Protein AF-A0A2V8BLF6-F1 (afdb_monomer_lite)

Structure (mmCIF, N/CA/C/O backbone):
data_AF-A0A2V8BLF6-F1
#
_entry.id   AF-A0A2V8BLF6-F1
#
loop_
_atom_site.group_PDB
_atom_site.id
_atom_site.type_symbol
_atom_site.label_atom_id
_atom_site.label_alt_id
_atom_site.label_comp_id
_atom_site.label_asym_id
_atom_site.label_entity_id
_atom_site.label_seq_id
_atom_site.pdbx_PDB_ins_code
_atom_site.Cartn_x
_atom_site.Cartn_y
_atom_site.Cartn_z
_atom_site.occupancy
_atom_site.B_iso_or_equiv
_atom_site.auth_seq_id
_atom_site.auth_comp_id
_atom_site.auth_asym_id
_atom_site.auth_atom_id
_atom_site.pdbx_PDB_model_num
ATOM 1 N N . MET A 1 1 ? 15.256 10.003 15.770 1.00 62.12 1 MET A N 1
ATOM 2 C CA . MET A 1 1 ? 15.826 8.784 15.152 1.00 62.12 1 MET A CA 1
ATOM 3 C C . MET A 1 1 ? 14.801 8.037 14.297 1.00 62.12 1 MET A C 1
ATOM 5 O O . MET A 1 1 ? 14.981 8.008 13.090 1.00 62.12 1 MET A O 1
ATOM 9 N N . PHE A 1 2 ? 13.696 7.519 14.855 1.00 80.56 2 PHE A N 1
ATOM 10 C CA . PHE A 1 2 ? 12.702 6.746 14.083 1.00 80.56 2 PHE A CA 1
ATOM 11 C C . PHE A 1 2 ? 12.050 7.501 12.913 1.00 80.56 2 PHE A C 1
ATOM 13 O O . PHE A 1 2 ? 11.877 6.921 11.849 1.00 80.56 2 PHE A O 1
ATOM 20 N N . LEU A 1 3 ? 11.760 8.800 13.061 1.00 79.88 3 LEU A N 1
ATOM 21 C CA . LEU A 1 3 ? 11.235 9.617 11.958 1.00 79.88 3 LEU A CA 1
ATOM 22 C C . LEU A 1 3 ? 12.224 9.727 10.784 1.00 79.88 3 LEU A C 1
ATOM 24 O O . LEU A 1 3 ? 11.823 9.618 9.633 1.00 79.88 3 LEU A O 1
ATOM 28 N N . ALA A 1 4 ? 13.519 9.883 11.070 1.00 77.50 4 ALA A N 1
ATOM 29 C CA . ALA A 1 4 ? 14.548 9.909 10.032 1.00 77.50 4 ALA A CA 1
ATOM 30 C C . ALA A 1 4 ? 14.654 8.551 9.313 1.00 77.50 4 ALA A C 1
ATOM 32 O O . ALA A 1 4 ? 14.750 8.511 8.092 1.00 77.50 4 ALA A O 1
ATOM 33 N N . ALA A 1 5 ? 14.557 7.441 10.055 1.00 78.12 5 ALA A N 1
ATOM 34 C CA . ALA A 1 5 ? 14.529 6.099 9.471 1.00 78.12 5 ALA A CA 1
ATOM 35 C C . ALA A 1 5 ? 13.281 5.866 8.600 1.00 78.12 5 ALA A C 1
ATOM 37 O O . ALA A 1 5 ? 13.379 5.274 7.528 1.00 78.12 5 ALA A O 1
ATOM 38 N N . ALA A 1 6 ? 12.117 6.369 9.025 1.00 77.38 6 ALA A N 1
ATOM 39 C CA . ALA A 1 6 ? 10.888 6.302 8.240 1.00 77.38 6 ALA A CA 1
ATOM 40 C C . ALA A 1 6 ? 11.014 7.092 6.925 1.00 77.38 6 ALA A C 1
ATOM 42 O O . ALA A 1 6 ? 10.715 6.547 5.865 1.00 77.38 6 ALA A O 1
ATOM 43 N N . LEU A 1 7 ? 11.532 8.326 6.987 1.00 78.81 7 LEU A N 1
ATOM 44 C CA . LEU A 1 7 ? 11.796 9.171 5.814 1.00 78.81 7 LEU A CA 1
ATOM 45 C C . LEU A 1 7 ? 12.804 8.540 4.845 1.00 78.81 7 LEU A C 1
ATOM 47 O O . LEU A 1 7 ? 12.641 8.653 3.636 1.00 78.81 7 LEU A O 1
ATOM 51 N N . GLY A 1 8 ? 13.810 7.826 5.354 1.00 70.44 8 GLY A N 1
ATOM 52 C CA . GLY A 1 8 ? 14.756 7.082 4.516 1.00 70.44 8 GLY A CA 1
ATOM 53 C C . GLY A 1 8 ? 14.171 5.831 3.845 1.00 70.44 8 GLY A C 1
ATOM 54 O O . GLY A 1 8 ? 14.750 5.337 2.884 1.00 70.44 8 GLY A O 1
ATOM 55 N N . SER A 1 9 ? 13.042 5.310 4.335 1.00 69.56 9 SER A N 1
ATOM 56 C CA . SER A 1 9 ? 12.430 4.063 3.851 1.00 69.56 9 SER A CA 1
ATOM 57 C C . SER A 1 9 ? 11.282 4.299 2.864 1.00 69.56 9 SER A C 1
ATOM 59 O O . SER A 1 9 ? 11.109 3.537 1.908 1.00 69.56 9 SER A O 1
ATOM 61 N N . LYS A 1 10 ? 10.469 5.338 3.101 1.00 68.19 10 LYS A N 1
ATOM 62 C CA . LYS A 1 10 ? 9.198 5.562 2.402 1.00 68.19 10 LYS A CA 1
ATOM 63 C C . LYS A 1 10 ? 8.866 7.045 2.260 1.00 68.19 10 LYS A C 1
ATOM 65 O O . LYS A 1 10 ? 8.930 7.794 3.228 1.00 68.19 10 LYS A O 1
ATOM 70 N N . GLU A 1 11 ? 8.457 7.460 1.062 1.00 72.62 11 GLU A N 1
ATOM 71 C CA . GLU A 1 11 ? 8.149 8.865 0.752 1.00 72.62 11 GLU A CA 1
ATOM 72 C C . GLU A 1 11 ? 6.884 9.356 1.477 1.00 72.62 11 GLU A C 1
ATOM 74 O O . GLU A 1 11 ? 6.771 10.529 1.823 1.00 72.62 11 GLU A O 1
ATOM 79 N N . GLU A 1 12 ? 5.959 8.453 1.805 1.00 72.44 12 GLU A N 1
ATOM 80 C CA . GLU A 1 12 ? 4.753 8.758 2.580 1.00 72.44 12 GLU A CA 1
ATOM 81 C C . GLU A 1 12 ? 5.093 9.247 3.994 1.00 72.44 12 GLU A C 1
ATOM 83 O O . GLU A 1 12 ? 4.310 9.966 4.608 1.00 72.44 12 GLU A O 1
ATOM 88 N N . ALA A 1 13 ? 6.290 8.946 4.509 1.00 80.00 13 ALA A N 1
ATOM 89 C CA . ALA A 1 13 ? 6.743 9.432 5.808 1.00 80.00 13 ALA A CA 1
ATOM 90 C C . ALA A 1 13 ? 6.865 10.967 5.878 1.00 80.00 13 ALA A C 1
ATOM 92 O O . ALA A 1 13 ? 6.951 11.512 6.977 1.00 80.00 13 ALA A O 1
ATOM 93 N N . ILE A 1 14 ? 6.805 11.685 4.749 1.00 85.62 14 ILE A N 1
ATOM 94 C CA . ILE A 1 14 ? 6.751 13.156 4.713 1.00 85.62 14 ILE A CA 1
ATOM 95 C C . ILE A 1 14 ? 5.527 13.702 5.471 1.00 85.62 14 ILE A C 1
ATOM 97 O O . ILE A 1 14 ? 5.598 14.807 6.007 1.00 85.62 14 ILE A O 1
ATOM 101 N N . VAL A 1 15 ? 4.430 12.938 5.592 1.00 87.25 15 VAL A N 1
ATOM 102 C CA . VAL A 1 15 ? 3.249 13.369 6.370 1.00 87.25 15 VAL A CA 1
ATOM 103 C C . VAL A 1 15 ? 3.383 13.134 7.878 1.00 87.25 15 VAL A C 1
ATOM 105 O O . VAL A 1 15 ? 2.630 13.721 8.659 1.00 87.25 15 VAL A O 1
ATOM 108 N N . LEU A 1 16 ? 4.346 12.313 8.319 1.00 87.69 16 LEU A N 1
ATOM 109 C CA . LEU A 1 16 ? 4.509 11.952 9.732 1.00 87.69 16 LEU A CA 1
ATOM 110 C C . LEU A 1 16 ? 4.692 13.151 10.668 1.00 87.69 16 LEU A C 1
ATOM 112 O O . LEU A 1 16 ? 4.064 13.136 11.722 1.00 87.69 16 LEU A O 1
ATOM 116 N N . PRO A 1 17 ? 5.483 14.193 10.346 1.00 89.81 17 PRO A N 1
ATOM 117 C CA . PRO A 1 17 ? 5.606 15.373 11.202 1.00 89.81 17 PRO A CA 1
ATOM 118 C C . PRO A 1 17 ? 4.254 16.001 11.557 1.00 89.81 17 PRO A C 1
ATOM 120 O O . PRO A 1 17 ? 4.014 16.344 12.711 1.00 89.81 17 PRO A O 1
ATOM 123 N N . VAL A 1 18 ? 3.340 16.098 10.589 1.00 90.06 18 VAL A N 1
ATOM 124 C CA . VAL A 1 18 ? 2.007 16.679 10.803 1.00 90.06 18 VAL A CA 1
ATOM 125 C C . VAL A 1 18 ? 1.148 15.757 11.670 1.00 90.06 18 VAL A C 1
ATOM 127 O O . VAL A 1 18 ? 0.534 16.214 12.635 1.00 90.06 18 VAL A O 1
ATOM 130 N N . ILE A 1 19 ? 1.155 14.453 11.376 1.00 91.12 19 ILE A N 1
ATOM 131 C CA . ILE A 1 19 ? 0.408 13.444 12.142 1.00 91.12 19 ILE A CA 1
ATOM 132 C C . ILE A 1 19 ? 0.892 13.399 13.598 1.00 91.12 19 ILE A C 1
ATOM 134 O O . ILE A 1 19 ? 0.082 13.438 14.523 1.00 91.12 19 ILE A O 1
ATOM 138 N N . LEU A 1 20 ? 2.208 13.367 13.817 1.00 90.38 20 LEU A N 1
ATOM 139 C CA . LEU A 1 20 ? 2.815 13.299 15.146 1.00 90.38 20 LEU A CA 1
ATOM 140 C C . LEU A 1 20 ? 2.590 14.583 15.949 1.00 90.38 20 LEU A C 1
ATOM 142 O O . LEU A 1 20 ? 2.378 14.515 17.159 1.00 90.38 20 LEU A O 1
ATOM 146 N N . LEU A 1 21 ? 2.575 15.749 15.296 1.00 90.31 21 LEU A N 1
ATOM 147 C CA . LEU A 1 21 ? 2.219 17.007 15.953 1.00 90.31 21 LEU A CA 1
ATOM 148 C C . LEU A 1 21 ? 0.751 17.007 16.410 1.00 90.31 21 LEU A C 1
ATOM 150 O O . LEU A 1 21 ? 0.446 17.470 17.511 1.00 90.31 21 LEU A O 1
ATOM 154 N N . ALA A 1 22 ? -0.157 16.465 15.597 1.00 91.38 22 ALA A N 1
ATOM 155 C CA . ALA A 1 22 ? -1.557 16.302 15.976 1.00 91.38 22 ALA A CA 1
ATOM 156 C C . ALA A 1 22 ? -1.725 15.287 17.120 1.00 91.38 22 ALA A C 1
ATOM 158 O O . ALA A 1 22 ? -2.424 15.576 18.088 1.00 91.38 22 ALA A O 1
ATOM 159 N N . TRP A 1 23 ? -1.022 14.151 17.077 1.00 91.69 23 TRP A N 1
ATOM 160 C CA . TRP A 1 23 ? -0.987 13.179 18.178 1.00 91.69 23 TRP A CA 1
ATOM 161 C C . TRP A 1 23 ? -0.479 13.793 19.476 1.00 91.69 23 TRP A C 1
ATOM 163 O O . TRP A 1 23 ? -1.074 13.569 20.525 1.00 91.69 23 TRP A O 1
ATOM 173 N N . HIS A 1 24 ? 0.576 14.608 19.415 1.00 89.50 24 HIS A N 1
ATOM 174 C CA . HIS A 1 24 ? 1.081 15.322 20.584 1.00 89.50 24 HIS A CA 1
ATOM 175 C C . HIS A 1 24 ? -0.007 16.198 21.217 1.00 89.50 24 HIS A C 1
ATOM 177 O O . HIS A 1 24 ? -0.177 16.193 22.433 1.00 89.50 24 HIS A O 1
ATOM 183 N N . ARG A 1 25 ? -0.786 16.926 20.405 1.00 89.00 25 ARG A N 1
ATOM 184 C CA . ARG A 1 25 ? -1.898 17.748 20.909 1.00 89.00 25 ARG A CA 1
ATOM 185 C C . ARG A 1 25 ? -3.038 16.917 21.496 1.00 89.00 25 ARG A C 1
ATOM 187 O O . ARG A 1 25 ? -3.594 17.322 22.508 1.00 89.00 25 ARG A O 1
ATOM 194 N N . LEU A 1 26 ? -3.377 15.792 20.870 1.00 89.94 26 LEU A N 1
ATOM 195 C CA . LEU A 1 26 ? -4.498 14.946 21.285 1.00 89.94 26 LEU A CA 1
ATOM 196 C C . LEU A 1 26 ? -4.182 14.100 22.524 1.00 89.94 26 LEU A C 1
ATOM 198 O O . LEU A 1 26 ? -5.050 13.904 23.367 1.00 89.94 26 LEU A O 1
ATOM 202 N N . LEU A 1 27 ? -2.959 13.578 22.638 1.00 88.69 27 LEU A N 1
ATOM 203 C CA . LEU A 1 27 ? -2.610 12.564 23.638 1.00 88.69 27 LEU A CA 1
ATOM 204 C C . LEU A 1 27 ? -1.811 13.111 24.825 1.00 88.69 27 LEU A C 1
ATOM 206 O O . LEU A 1 27 ? -1.881 12.536 25.906 1.00 88.69 27 LEU A O 1
ATOM 210 N N . LEU A 1 28 ? -1.055 14.197 24.648 1.00 83.19 28 LEU A N 1
ATOM 211 C CA . LEU A 1 28 ? -0.086 14.682 25.640 1.00 83.19 28 LEU A CA 1
ATOM 212 C C . LEU A 1 28 ? -0.462 16.053 26.212 1.00 83.19 28 LEU A C 1
ATOM 214 O O . LEU A 1 28 ? 0.415 16.890 26.415 1.00 83.19 28 LEU A O 1
ATOM 218 N N . GLU A 1 29 ? -1.757 16.298 26.454 1.00 64.25 29 GLU A N 1
ATOM 219 C CA . GLU A 1 29 ? -2.283 17.570 26.973 1.00 64.25 29 GLU A CA 1
ATOM 220 C C . GLU A 1 29 ? -1.329 18.249 27.977 1.00 64.25 29 GLU A C 1
ATOM 222 O O . GLU A 1 29 ? -1.139 17.786 29.098 1.00 64.25 29 GLU A O 1
ATOM 227 N N . ARG A 1 30 ? -0.748 19.382 27.545 1.00 61.53 30 ARG A N 1
ATOM 228 C CA . ARG A 1 30 ? 0.146 20.291 28.296 1.00 61.53 30 ARG A CA 1
ATOM 229 C C . ARG A 1 30 ? 1.593 19.841 28.553 1.00 61.53 30 ARG A C 1
ATOM 231 O O . ARG A 1 30 ? 2.320 20.577 29.219 1.00 61.53 30 ARG A O 1
ATOM 238 N N . ALA A 1 31 ? 2.073 18.733 27.998 1.00 62.66 31 ALA A N 1
ATOM 239 C CA . ALA A 1 31 ? 3.490 18.386 28.110 1.00 62.66 31 ALA A CA 1
ATOM 240 C C . ALA A 1 31 ? 4.338 19.113 27.046 1.00 62.66 31 ALA A C 1
ATOM 242 O O . ALA A 1 31 ? 4.239 18.838 25.856 1.00 62.66 31 ALA A O 1
ATOM 243 N N . GLY A 1 32 ? 5.218 20.019 27.478 1.00 69.94 32 GLY A N 1
ATOM 244 C CA . GLY A 1 32 ? 6.296 20.565 26.645 1.00 69.94 32 GLY A CA 1
ATOM 245 C C . GLY A 1 32 ? 5.936 21.753 25.741 1.00 69.94 32 GLY A C 1
ATOM 246 O O . GLY A 1 32 ? 4.782 22.111 25.523 1.00 69.94 32 GLY A O 1
ATOM 247 N N . ASN A 1 33 ? 6.979 22.406 25.221 1.00 83.75 33 ASN A N 1
ATOM 248 C CA . ASN A 1 33 ? 6.849 23.551 24.322 1.00 83.75 33 ASN A CA 1
ATOM 249 C C . ASN A 1 33 ? 6.514 23.059 22.894 1.00 83.75 33 ASN A C 1
ATOM 251 O O . ASN A 1 33 ? 7.349 22.365 22.300 1.00 83.75 33 ASN A O 1
ATOM 255 N N . PRO A 1 34 ? 5.361 23.438 22.305 1.00 82.50 34 PRO A N 1
ATOM 256 C CA . PRO A 1 34 ? 4.947 22.971 20.979 1.00 82.50 34 PRO A CA 1
ATOM 257 C C . PRO A 1 34 ? 5.945 23.343 19.877 1.00 82.50 34 PRO A C 1
ATOM 259 O O . PRO A 1 34 ? 6.101 22.593 18.916 1.00 82.50 34 PRO A O 1
ATOM 262 N N . TRP A 1 35 ? 6.675 24.449 20.036 1.00 84.75 35 TRP A N 1
ATOM 263 C CA . TRP A 1 35 ? 7.720 24.859 19.100 1.00 84.75 35 TRP A CA 1
ATOM 264 C C . TRP A 1 35 ? 8.930 23.933 19.134 1.00 84.75 35 TRP A C 1
ATOM 266 O O . TRP A 1 35 ? 9.505 23.653 18.088 1.00 84.75 35 TRP A O 1
ATOM 276 N N . ARG A 1 36 ? 9.292 23.398 20.308 1.00 87.75 36 ARG A N 1
ATOM 277 C CA . ARG A 1 36 ? 10.371 22.403 20.414 1.00 87.75 36 ARG A CA 1
ATOM 278 C C . ARG A 1 36 ? 9.981 21.102 19.721 1.00 87.75 36 ARG A C 1
ATOM 280 O O . ARG A 1 36 ? 10.785 20.540 18.988 1.00 87.75 36 ARG A O 1
ATOM 287 N N . VAL A 1 37 ? 8.740 20.652 19.907 1.00 87.38 37 VAL A N 1
ATOM 288 C CA . VAL A 1 37 ? 8.216 19.452 19.233 1.00 87.38 37 VAL A CA 1
ATOM 289 C C . VAL A 1 37 ? 8.192 19.655 17.720 1.00 87.38 37 VAL A C 1
ATOM 291 O O . VAL A 1 37 ? 8.714 18.822 16.984 1.00 87.38 37 VAL A O 1
ATOM 294 N N . ALA A 1 38 ? 7.662 20.789 17.256 1.00 87.38 38 ALA A N 1
ATOM 295 C CA . ALA A 1 38 ? 7.655 21.138 15.840 1.00 87.38 38 ALA A CA 1
ATOM 296 C C . ALA A 1 38 ? 9.077 21.190 15.260 1.00 87.38 38 ALA A C 1
ATOM 298 O O . ALA A 1 38 ? 9.317 20.603 14.209 1.00 87.38 38 ALA A O 1
ATOM 299 N N . ALA A 1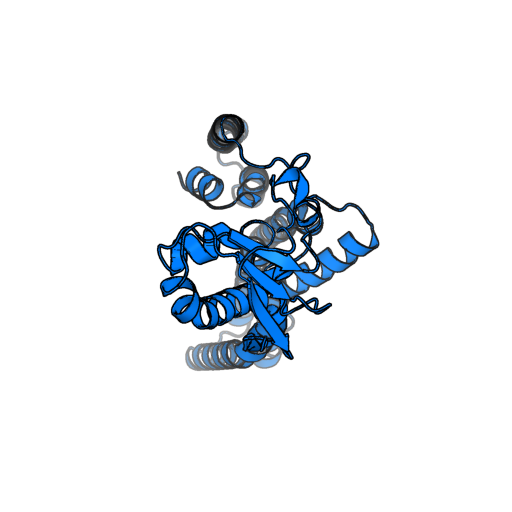 39 ? 10.032 21.804 15.966 1.00 88.25 39 ALA A N 1
ATOM 300 C CA . ALA A 1 39 ? 11.431 21.845 15.549 1.00 88.25 39 ALA A CA 1
ATOM 301 C C . ALA A 1 39 ? 12.031 20.435 15.427 1.00 88.25 39 ALA A C 1
ATOM 303 O O . ALA A 1 39 ? 12.596 20.106 14.387 1.00 88.25 39 ALA A O 1
ATOM 304 N N . HIS A 1 40 ? 11.836 19.565 16.425 1.00 89.25 40 HIS A N 1
ATOM 305 C CA . HIS A 1 40 ? 12.333 18.184 16.390 1.00 89.25 40 HIS A CA 1
ATOM 306 C C . HIS A 1 40 ? 11.729 17.337 15.263 1.00 89.25 40 HIS A C 1
ATOM 308 O O . HIS A 1 40 ? 12.401 16.441 14.750 1.00 89.25 40 HIS A O 1
ATOM 314 N N . LEU A 1 41 ? 10.480 17.601 14.876 1.00 89.88 41 LEU A N 1
ATOM 315 C CA . LEU A 1 41 ? 9.827 16.936 13.747 1.00 89.88 41 LEU A CA 1
ATOM 316 C C . LEU A 1 41 ? 10.266 17.529 12.397 1.00 89.88 41 LEU A C 1
ATOM 318 O O . LEU A 1 41 ? 10.380 16.793 11.417 1.00 89.88 41 LEU A O 1
ATOM 322 N N . ALA A 1 42 ? 10.560 18.830 12.350 1.00 89.19 42 ALA A N 1
ATOM 323 C CA . ALA A 1 42 ? 11.009 19.526 11.150 1.00 89.19 42 ALA A CA 1
ATOM 324 C C . ALA A 1 42 ? 12.461 19.197 10.782 1.00 89.19 42 ALA A C 1
ATOM 326 O O . ALA A 1 42 ? 12.748 19.006 9.605 1.00 89.19 42 ALA A O 1
ATOM 327 N N . THR A 1 43 ? 13.376 19.077 11.752 1.00 89.81 43 THR A N 1
ATOM 328 C CA . THR A 1 43 ? 14.801 18.798 11.486 1.00 89.81 43 THR A CA 1
ATOM 329 C C . THR A 1 43 ? 15.037 17.588 10.565 1.00 89.81 43 THR A C 1
ATOM 331 O O . THR A 1 43 ? 15.713 17.758 9.549 1.00 89.81 43 THR A O 1
ATOM 334 N N . PRO A 1 44 ? 14.496 16.380 10.835 1.00 89.38 44 PRO A N 1
ATOM 335 C CA . PRO A 1 44 ? 14.704 15.236 9.948 1.00 89.38 44 PRO A CA 1
ATOM 336 C C . PRO A 1 44 ? 13.998 15.396 8.597 1.00 89.38 44 PRO A C 1
ATOM 338 O O . PRO A 1 44 ? 14.506 14.887 7.603 1.00 89.38 44 PRO A O 1
ATOM 341 N N . LEU A 1 45 ? 12.871 16.118 8.536 1.00 88.94 45 LEU A N 1
ATOM 342 C CA . LEU A 1 45 ? 12.185 16.408 7.277 1.00 88.94 45 LEU A CA 1
ATOM 343 C C . LEU A 1 45 ? 13.026 17.330 6.388 1.00 88.94 45 LEU A C 1
ATOM 345 O O . LEU A 1 45 ? 13.207 17.041 5.211 1.00 88.94 45 LEU A O 1
ATOM 349 N N . VAL A 1 46 ? 13.576 18.410 6.947 1.00 89.25 46 VAL A N 1
ATOM 350 C CA . VAL A 1 46 ? 14.457 19.335 6.221 1.00 89.25 46 VAL A CA 1
ATOM 351 C C . VAL A 1 46 ? 15.711 18.608 5.747 1.00 89.25 46 VAL A C 1
ATOM 353 O O . VAL A 1 46 ? 16.057 18.710 4.575 1.00 89.25 46 VAL A O 1
ATOM 356 N N . ALA A 1 47 ? 16.350 17.818 6.616 1.00 88.50 47 ALA A N 1
ATOM 357 C CA . ALA A 1 47 ? 17.510 17.017 6.233 1.00 88.50 47 ALA A CA 1
ATOM 358 C C . ALA A 1 47 ? 17.179 16.045 5.087 1.00 88.50 47 ALA A C 1
ATOM 360 O O . ALA A 1 47 ? 17.921 15.974 4.110 1.00 88.50 47 ALA A O 1
ATOM 361 N N . TYR A 1 48 ? 16.038 15.351 5.166 1.00 87.62 48 TYR A N 1
ATOM 362 C CA . TYR A 1 48 ? 15.551 14.485 4.093 1.00 87.62 48 TYR A CA 1
ATOM 363 C C . TYR A 1 48 ? 15.338 15.253 2.783 1.00 87.62 48 TYR A C 1
ATOM 365 O O . TYR A 1 48 ? 15.800 14.799 1.741 1.00 87.62 48 TYR A O 1
ATOM 373 N N . LEU A 1 49 ? 14.685 16.418 2.819 1.00 86.75 49 LEU A N 1
ATOM 374 C CA . LEU A 1 49 ? 14.416 17.224 1.625 1.00 86.75 49 LEU A CA 1
ATOM 375 C C . LEU A 1 49 ? 15.701 17.753 0.981 1.00 86.75 49 LEU A C 1
ATOM 377 O O . LEU A 1 49 ? 15.824 17.689 -0.239 1.00 86.75 49 LEU A O 1
ATOM 381 N N . VAL A 1 50 ? 16.669 18.214 1.780 1.00 88.12 50 VAL A N 1
ATOM 382 C CA . VAL A 1 50 ? 17.987 18.646 1.287 1.00 88.12 50 VAL A CA 1
ATOM 383 C C . VAL A 1 50 ? 18.701 17.481 0.610 1.00 88.12 50 VAL A C 1
ATOM 385 O O . VAL A 1 50 ? 19.107 17.600 -0.542 1.00 88.12 50 VAL A O 1
ATOM 388 N N . LEU A 1 51 ? 18.791 16.326 1.277 1.00 86.81 51 LEU A N 1
ATOM 389 C CA . LEU A 1 51 ? 19.413 15.135 0.693 1.00 86.81 51 LEU A CA 1
ATOM 390 C C . LEU A 1 51 ? 18.702 14.708 -0.592 1.00 86.81 51 LEU A C 1
ATOM 392 O O . LEU A 1 51 ? 19.360 14.452 -1.595 1.00 86.81 51 LEU A O 1
ATOM 396 N N . ARG A 1 52 ? 17.364 14.692 -0.591 1.00 83.44 52 ARG A N 1
ATOM 397 C CA . ARG A 1 52 ? 16.539 14.335 -1.749 1.00 83.44 52 ARG A CA 1
ATOM 398 C C . ARG A 1 52 ? 16.750 15.292 -2.919 1.00 83.44 52 ARG A C 1
ATOM 400 O O . ARG A 1 52 ? 16.785 14.829 -4.055 1.00 83.44 52 ARG A O 1
ATOM 407 N N . PHE A 1 53 ? 16.931 16.587 -2.666 1.00 83.06 53 PHE A N 1
ATOM 408 C CA . PHE A 1 53 ? 17.198 17.582 -3.708 1.00 83.06 53 PHE A CA 1
ATOM 409 C C . PHE A 1 53 ? 18.533 17.340 -4.426 1.00 83.06 53 PHE A C 1
ATOM 411 O O . PHE A 1 53 ? 18.665 17.638 -5.608 1.00 83.06 53 PHE A O 1
ATOM 418 N N . HIS A 1 54 ? 19.503 16.738 -3.736 1.00 83.94 54 HIS A N 1
ATOM 419 C CA . HIS A 1 54 ? 20.783 16.327 -4.318 1.00 83.94 54 HIS A CA 1
ATOM 420 C C . HIS A 1 54 ? 20.750 14.937 -4.974 1.00 83.94 54 HIS A C 1
ATOM 422 O O . HIS A 1 54 ? 21.786 14.439 -5.412 1.00 83.94 54 HIS A O 1
ATOM 428 N N . THR A 1 55 ? 19.579 14.304 -5.074 1.00 79.69 55 THR A N 1
ATOM 429 C CA . THR A 1 55 ? 19.411 13.053 -5.823 1.00 79.69 55 THR A CA 1
ATOM 430 C C . THR A 1 55 ? 18.791 13.318 -7.191 1.00 79.69 55 THR A C 1
ATOM 432 O O . THR A 1 55 ? 17.936 14.186 -7.332 1.00 79.69 55 THR A O 1
ATOM 435 N N . GLY A 1 56 ? 19.140 12.510 -8.196 1.00 70.81 56 GLY A N 1
ATOM 436 C CA . GLY A 1 56 ? 18.446 12.491 -9.494 1.00 70.81 56 GLY A CA 1
ATOM 437 C C . GLY A 1 56 ? 17.063 11.830 -9.442 1.00 70.81 56 GLY A C 1
ATOM 438 O O . GLY A 1 56 ? 16.583 11.319 -10.450 1.00 70.81 56 GLY A O 1
ATOM 439 N N . ALA A 1 57 ? 16.456 11.747 -8.259 1.00 75.06 57 ALA A N 1
ATOM 4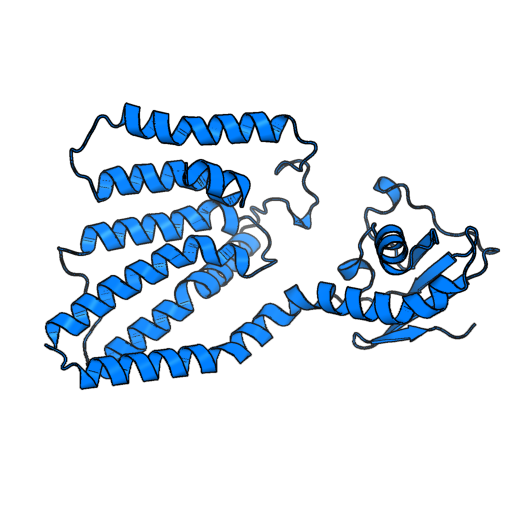40 C CA . ALA A 1 57 ? 15.197 11.057 -8.075 1.00 75.06 57 ALA A CA 1
ATOM 441 C C . ALA A 1 57 ? 14.026 11.897 -8.595 1.00 75.06 57 ALA A C 1
ATOM 443 O O . ALA A 1 57 ? 14.048 13.128 -8.581 1.00 75.06 57 ALA A O 1
ATOM 444 N N . PHE A 1 58 ? 12.973 11.214 -9.034 1.00 72.69 58 PHE A N 1
ATOM 445 C CA . PHE A 1 58 ? 11.792 11.881 -9.560 1.00 72.69 58 PHE A CA 1
ATOM 446 C C . PHE A 1 58 ? 11.117 12.763 -8.499 1.00 72.69 58 PHE A C 1
ATOM 448 O O . PHE A 1 58 ? 10.996 12.390 -7.326 1.00 72.69 58 PHE A O 1
ATOM 455 N N . THR A 1 59 ? 10.660 13.935 -8.938 1.00 76.06 59 THR A N 1
ATOM 456 C CA . THR A 1 59 ? 9.730 14.797 -8.201 1.00 76.06 59 THR A CA 1
ATOM 457 C C . THR A 1 59 ? 8.308 14.528 -8.698 1.00 76.06 59 THR A C 1
ATOM 459 O O . THR A 1 59 ? 8.151 13.959 -9.779 1.00 76.06 59 THR A O 1
ATOM 462 N N . PRO A 1 60 ? 7.251 14.973 -7.994 1.00 73.50 60 PRO A N 1
ATOM 463 C CA . PRO A 1 60 ? 5.883 14.836 -8.499 1.00 73.50 60 PRO A CA 1
ATOM 464 C C . PRO A 1 60 ? 5.675 15.412 -9.911 1.00 73.50 60 PRO A C 1
ATOM 466 O O . PRO A 1 60 ? 4.810 14.931 -10.635 1.00 73.50 60 PRO A O 1
ATOM 469 N N . ALA A 1 61 ? 6.477 16.408 -10.312 1.00 73.44 61 ALA A N 1
ATOM 470 C CA . ALA A 1 61 ? 6.413 17.032 -11.632 1.00 73.44 61 ALA A CA 1
ATOM 471 C C . ALA A 1 61 ? 7.254 16.308 -12.701 1.00 73.44 61 ALA A C 1
ATOM 473 O O . ALA A 1 61 ? 6.884 16.318 -13.871 1.00 73.44 61 ALA A O 1
ATOM 474 N N . SER A 1 62 ? 8.376 15.683 -12.322 1.00 73.25 62 SER A N 1
ATOM 475 C CA . SER A 1 62 ? 9.266 14.971 -13.256 1.00 73.25 62 SER A CA 1
ATOM 476 C C . SER A 1 62 ? 9.055 13.457 -13.287 1.00 73.25 62 SER A C 1
ATOM 478 O O . SER A 1 62 ? 9.677 12.764 -14.089 1.00 73.25 62 SER A O 1
ATOM 480 N N . ALA A 1 63 ? 8.191 12.931 -12.419 1.00 73.69 63 ALA A N 1
ATOM 481 C CA . ALA A 1 63 ? 7.847 11.522 -12.386 1.00 73.69 63 ALA A CA 1
ATOM 482 C C . ALA A 1 63 ? 7.170 11.086 -13.697 1.00 73.69 63 ALA A C 1
ATOM 484 O O . ALA A 1 63 ? 6.409 11.865 -14.279 1.00 73.69 63 ALA A O 1
ATOM 485 N N . PRO A 1 64 ? 7.382 9.838 -14.154 1.00 69.31 64 PRO A N 1
ATOM 486 C CA . PRO A 1 64 ? 6.624 9.279 -15.269 1.00 69.31 64 PRO A CA 1
ATOM 487 C C . PRO A 1 64 ? 5.115 9.392 -15.030 1.00 69.31 64 PRO A C 1
ATOM 489 O O . PRO A 1 64 ? 4.678 9.343 -13.883 1.00 69.31 64 PRO A O 1
ATOM 492 N N . SER A 1 65 ? 4.307 9.470 -16.091 1.00 69.75 65 SER A N 1
ATOM 493 C CA . SER A 1 65 ? 2.843 9.670 -16.004 1.00 69.75 65 SER A CA 1
ATOM 494 C C . SER A 1 65 ? 2.130 8.707 -15.043 1.00 69.75 65 SER A C 1
ATOM 496 O O . SER A 1 65 ? 1.162 9.071 -14.383 1.00 69.75 65 SER A O 1
ATOM 498 N N . TYR A 1 66 ? 2.648 7.489 -14.897 1.00 69.38 66 TYR A N 1
ATOM 499 C CA . TYR A 1 66 ? 2.130 6.483 -13.977 1.00 69.38 66 TYR A CA 1
ATOM 500 C C . TYR A 1 66 ? 2.498 6.712 -12.494 1.00 69.38 66 TYR A C 1
ATOM 502 O O . TYR A 1 66 ? 1.868 6.104 -11.634 1.00 69.38 66 TYR A O 1
ATOM 510 N N . TYR A 1 67 ? 3.474 7.572 -12.176 1.00 69.88 67 TYR A N 1
ATOM 511 C CA . TYR A 1 67 ? 3.871 8.033 -10.829 1.00 69.88 67 TYR A CA 1
ATOM 512 C C . TYR A 1 67 ? 3.403 9.456 -10.483 1.00 69.88 67 TYR A C 1
ATOM 514 O O . TYR A 1 67 ? 3.637 9.904 -9.363 1.00 69.88 67 TYR A O 1
ATOM 522 N N . GLN A 1 68 ? 2.733 10.153 -11.397 1.00 82.19 68 GLN A N 1
ATOM 523 C CA . GLN A 1 68 ? 2.236 11.504 -11.146 1.00 82.19 68 GLN A CA 1
ATOM 524 C C . GLN A 1 68 ? 0.945 11.501 -10.321 1.00 82.19 68 GLN A C 1
ATOM 526 O O . GLN A 1 68 ? 0.153 10.553 -10.361 1.00 82.19 68 GLN A O 1
ATOM 531 N N . PHE A 1 69 ? 0.718 12.592 -9.587 1.00 85.88 69 PHE A N 1
ATOM 532 C CA . PHE A 1 69 ? -0.554 12.818 -8.912 1.00 85.88 69 PHE A CA 1
ATOM 533 C C . PHE A 1 69 ? -1.669 13.065 -9.928 1.00 85.88 69 PHE A C 1
ATOM 535 O O . PHE A 1 69 ? -1.533 13.869 -10.848 1.00 85.88 69 PHE A O 1
ATOM 542 N N . SER A 1 70 ? -2.797 12.389 -9.727 1.00 86.31 70 SER A N 1
ATOM 543 C CA . SER A 1 70 ? -4.019 12.606 -10.489 1.00 86.31 70 SER A CA 1
ATOM 544 C C . SER A 1 70 ? -5.062 13.273 -9.606 1.00 86.31 70 SER A C 1
ATOM 546 O O . SER A 1 70 ? -5.479 12.721 -8.590 1.00 86.31 70 SER A O 1
ATOM 548 N N . PHE A 1 71 ? -5.519 14.445 -10.037 1.00 89.44 71 PHE A N 1
ATOM 549 C CA . PHE A 1 71 ? -6.612 15.186 -9.402 1.00 89.44 71 PHE A CA 1
ATOM 550 C C . PHE A 1 71 ? -7.951 14.986 -10.125 1.00 89.44 71 PHE A C 1
ATOM 552 O O . PHE A 1 71 ? -8.928 15.669 -9.831 1.00 89.44 71 PHE A O 1
ATOM 559 N N . ALA A 1 72 ? -8.014 14.048 -11.077 1.00 91.06 72 ALA A N 1
ATOM 560 C CA . ALA A 1 72 ? -9.252 13.723 -11.772 1.00 91.06 72 ALA A CA 1
ATOM 561 C C . ALA A 1 72 ? -10.283 13.176 -10.760 1.00 91.06 72 ALA A C 1
ATOM 563 O O . ALA A 1 72 ? -9.994 12.160 -10.118 1.00 91.06 72 ALA A O 1
ATOM 564 N N . PRO A 1 73 ? -11.481 13.780 -10.622 1.00 91.88 73 PRO A N 1
ATOM 565 C CA . PRO A 1 73 ? -12.414 13.451 -9.540 1.00 91.88 73 PRO A CA 1
ATOM 566 C C . PRO A 1 73 ? -12.785 11.967 -9.461 1.00 91.88 73 PRO A C 1
ATOM 568 O O . PRO A 1 73 ? -12.789 11.383 -8.382 1.00 91.88 73 PRO A O 1
ATOM 571 N N . LEU A 1 74 ? -13.027 11.328 -10.609 1.00 91.75 74 LEU A N 1
ATOM 572 C CA . LEU A 1 74 ? -13.348 9.899 -10.678 1.00 91.75 74 LEU A CA 1
ATOM 573 C C . LEU A 1 74 ? -12.171 9.012 -10.244 1.00 91.75 74 LEU A C 1
ATOM 575 O O . LEU A 1 74 ? -12.376 8.010 -9.560 1.00 91.75 74 LEU A O 1
ATOM 579 N N . SER A 1 75 ? -10.938 9.385 -10.599 1.00 87.75 75 SER A N 1
ATOM 580 C CA . SER A 1 75 ? -9.730 8.670 -10.172 1.00 87.75 75 SER A CA 1
ATOM 581 C C . SER A 1 75 ? -9.521 8.794 -8.667 1.00 87.75 75 SER A C 1
ATOM 583 O O . SER A 1 75 ? -9.280 7.788 -8.008 1.00 87.75 75 SER A O 1
ATOM 585 N N . VAL A 1 76 ? -9.667 10.006 -8.126 1.00 91.75 76 VAL A N 1
ATOM 586 C CA . VAL A 1 76 ? -9.574 10.297 -6.687 1.00 91.75 76 VAL A CA 1
ATOM 587 C C . VAL A 1 76 ? -10.637 9.517 -5.915 1.00 91.75 76 VAL A C 1
ATOM 589 O O . VAL A 1 76 ? -10.313 8.854 -4.934 1.00 91.75 76 VAL A O 1
ATOM 592 N N . LEU A 1 77 ? -11.888 9.523 -6.384 1.00 91.94 77 LEU A N 1
ATOM 593 C CA . LEU A 1 77 ? -12.988 8.797 -5.748 1.00 91.94 77 LEU A CA 1
ATOM 594 C C . LEU A 1 77 ? -12.748 7.283 -5.753 1.00 91.94 77 LEU A C 1
ATOM 596 O O . LEU A 1 77 ? -12.890 6.628 -4.721 1.00 91.94 77 LEU A O 1
ATOM 600 N N . ARG A 1 78 ? -12.328 6.723 -6.895 1.00 90.81 78 ARG A N 1
ATOM 601 C CA . ARG A 1 78 ? -11.949 5.307 -6.988 1.00 90.81 78 ARG A CA 1
ATOM 602 C C . ARG A 1 78 ? -10.818 4.983 -6.018 1.00 90.81 78 ARG A C 1
ATOM 604 O O . ARG A 1 78 ? -10.919 4.005 -5.285 1.00 90.81 78 ARG A O 1
ATOM 611 N N . ASN A 1 79 ? -9.769 5.803 -6.005 1.00 90.62 79 ASN A N 1
ATOM 612 C CA . ASN A 1 79 ? -8.622 5.624 -5.124 1.00 90.62 79 ASN A CA 1
ATOM 613 C C . ASN A 1 79 ? -9.033 5.662 -3.657 1.00 90.62 79 ASN A C 1
ATOM 615 O O . ASN A 1 79 ? -8.623 4.784 -2.907 1.00 90.62 79 ASN A O 1
ATOM 619 N N . LEU A 1 80 ? -9.887 6.604 -3.263 1.00 90.88 80 LEU A N 1
ATOM 620 C CA . LEU A 1 80 ? -10.406 6.711 -1.905 1.00 90.88 80 LEU A CA 1
ATOM 621 C C . LEU A 1 80 ? -11.062 5.405 -1.442 1.00 90.88 80 LEU A C 1
ATOM 623 O O . LEU A 1 80 ? -10.672 4.871 -0.406 1.00 90.88 80 LEU A O 1
ATOM 627 N N . PHE A 1 81 ? -12.006 4.859 -2.212 1.00 91.38 81 PHE A N 1
ATOM 628 C CA . PHE A 1 81 ? -12.683 3.609 -1.845 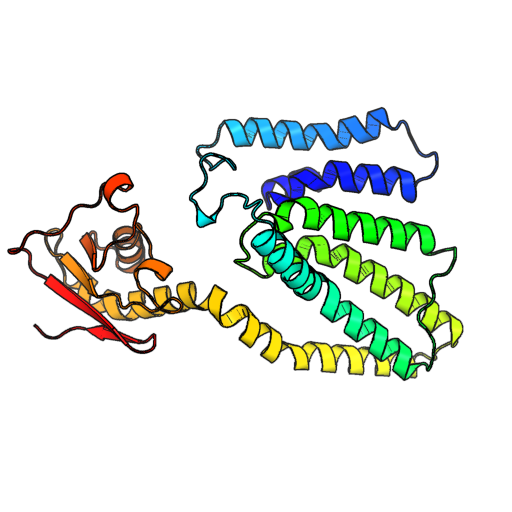1.00 91.38 81 PHE A CA 1
ATOM 629 C C . PHE A 1 81 ? -11.741 2.413 -1.853 1.00 91.38 81 PHE A C 1
ATOM 631 O O . PHE A 1 81 ? -11.744 1.595 -0.934 1.00 91.38 81 PHE A O 1
ATOM 638 N N . GLU A 1 82 ? -10.902 2.316 -2.877 1.00 88.94 82 GLU A N 1
ATOM 639 C CA . GLU A 1 82 ? -9.953 1.225 -3.010 1.00 88.94 82 GLU A CA 1
ATOM 640 C C . GLU A 1 82 ? -8.901 1.219 -1.888 1.00 88.94 82 GLU A C 1
ATOM 642 O O . GLU A 1 82 ? -8.465 0.148 -1.460 1.00 88.94 82 GLU A O 1
ATOM 647 N N . TYR A 1 83 ? -8.475 2.386 -1.413 1.00 89.00 83 TYR A N 1
ATOM 648 C CA . TYR A 1 83 ? -7.552 2.520 -0.293 1.00 89.00 83 TYR A CA 1
ATOM 649 C C . TYR A 1 83 ? -8.244 2.325 1.055 1.00 89.00 83 TYR A C 1
ATOM 651 O O . TYR A 1 83 ? -7.717 1.598 1.896 1.00 89.00 83 TYR A O 1
ATOM 659 N N . ALA A 1 84 ? -9.442 2.882 1.244 1.00 89.50 84 ALA A N 1
ATOM 660 C CA . ALA A 1 84 ? -10.244 2.642 2.439 1.00 89.50 84 ALA A CA 1
ATOM 661 C C . ALA A 1 84 ? -10.476 1.140 2.646 1.00 89.50 84 ALA A C 1
ATOM 663 O O . ALA A 1 84 ? -10.223 0.618 3.731 1.00 89.50 84 ALA A O 1
ATOM 664 N N . ASP A 1 85 ? -10.836 0.424 1.581 1.00 89.62 85 ASP A N 1
ATOM 665 C CA . ASP A 1 85 ? -11.025 -1.021 1.640 1.00 89.62 85 ASP A CA 1
ATOM 666 C C . ASP A 1 85 ? -9.717 -1.772 1.971 1.00 89.62 85 ASP A C 1
ATOM 668 O O . ASP A 1 85 ? -9.698 -2.641 2.841 1.00 89.62 85 ASP A O 1
ATOM 672 N N . ARG A 1 86 ? -8.578 -1.407 1.361 1.00 87.81 86 ARG A N 1
ATOM 673 C CA . ARG A 1 86 ? -7.276 -2.031 1.695 1.00 87.81 86 ARG A CA 1
ATOM 674 C C . ARG A 1 86 ? -6.822 -1.756 3.126 1.00 87.81 86 ARG A C 1
ATOM 676 O O . ARG A 1 86 ? -6.159 -2.605 3.714 1.00 87.81 86 ARG A O 1
ATOM 683 N N . GLY A 1 87 ? -7.119 -0.571 3.652 1.00 89.62 87 GLY A N 1
ATOM 684 C CA . GLY A 1 87 ? -6.620 -0.119 4.948 1.00 89.62 87 GLY A CA 1
ATOM 685 C C . GLY A 1 87 ? -7.519 -0.436 6.133 1.00 89.62 87 GLY A C 1
ATOM 686 O O . GLY A 1 87 ? -7.007 -0.490 7.246 1.00 89.62 87 GLY A O 1
ATOM 687 N N . ALA A 1 88 ? -8.829 -0.602 5.927 1.00 92.44 88 ALA A N 1
ATOM 688 C CA . ALA A 1 88 ? -9.799 -0.678 7.020 1.00 92.44 88 ALA A CA 1
ATOM 689 C C . ALA A 1 88 ? -10.659 -1.946 7.023 1.00 92.44 88 ALA A C 1
ATOM 691 O O . ALA A 1 88 ? -11.060 -2.376 8.104 1.00 92.44 88 ALA A O 1
ATOM 692 N N . THR A 1 89 ? -10.925 -2.579 5.873 1.00 90.44 89 THR A N 1
ATOM 693 C CA . THR A 1 89 ? -11.895 -3.690 5.785 1.00 90.44 89 THR A CA 1
ATOM 694 C C . THR A 1 89 ? -11.559 -4.838 6.722 1.00 90.44 89 THR A C 1
ATOM 696 O O . THR A 1 89 ? -12.442 -5.365 7.393 1.00 90.44 89 THR A O 1
ATOM 699 N N . LEU A 1 90 ? -10.276 -5.183 6.843 1.00 88.62 90 LEU A N 1
ATOM 700 C CA . LEU A 1 90 ? -9.852 -6.256 7.733 1.00 88.62 90 LEU A CA 1
ATOM 701 C C . LEU A 1 90 ? -10.212 -5.983 9.200 1.00 88.62 90 LEU A C 1
ATOM 703 O O . LEU A 1 90 ? -10.713 -6.858 9.904 1.00 88.62 90 LEU A O 1
ATOM 707 N N . PHE A 1 91 ? -9.981 -4.752 9.644 1.00 92.12 91 PHE A N 1
ATOM 708 C CA . PHE A 1 91 ? -10.264 -4.326 11.010 1.00 92.12 91 PHE A CA 1
ATOM 709 C C . PHE A 1 91 ? -11.765 -4.146 11.241 1.00 92.12 91 PHE A C 1
ATOM 711 O O . PHE A 1 91 ? -12.268 -4.487 12.307 1.00 92.12 91 PHE A O 1
ATOM 718 N N . GLY A 1 92 ? -12.507 -3.714 10.218 1.00 92.88 92 GLY A N 1
ATOM 719 C CA . GLY A 1 92 ? -13.968 -3.720 10.230 1.00 92.88 92 GLY A CA 1
ATOM 720 C C . GLY A 1 92 ? -14.538 -5.126 10.427 1.00 92.88 92 GLY A C 1
ATOM 721 O O . GLY A 1 92 ? -15.387 -5.326 11.292 1.00 92.88 92 GLY A O 1
ATOM 722 N N . ILE A 1 93 ? -14.027 -6.124 9.697 1.00 90.31 93 ILE A N 1
ATOM 723 C CA . ILE A 1 93 ? -14.422 -7.533 9.862 1.00 90.31 93 ILE A CA 1
ATOM 724 C C . ILE A 1 93 ? -14.098 -8.020 11.279 1.00 90.31 93 ILE A C 1
ATOM 726 O O . ILE A 1 93 ? -14.961 -8.601 11.934 1.00 90.31 93 ILE A O 1
ATOM 730 N N . ALA A 1 94 ? -12.889 -7.756 11.779 1.00 90.12 94 ALA A N 1
ATOM 731 C CA . ALA A 1 94 ? -12.491 -8.127 13.139 1.00 90.12 94 ALA A CA 1
ATOM 732 C C . ALA A 1 94 ? -13.423 -7.526 14.208 1.00 90.12 94 ALA A C 1
ATOM 734 O O . ALA A 1 94 ? -13.850 -8.224 15.135 1.00 90.12 94 ALA A O 1
ATOM 735 N N . LEU A 1 95 ? -13.785 -6.252 14.050 1.00 93.25 95 LEU A N 1
ATOM 736 C CA . LEU A 1 95 ? -14.708 -5.562 14.942 1.00 93.25 95 LEU A CA 1
ATOM 737 C C . LEU A 1 95 ? -16.112 -6.179 14.893 1.00 93.25 95 LEU A C 1
ATOM 739 O O . LEU A 1 95 ? -16.701 -6.440 15.940 1.00 93.25 95 LEU A O 1
ATOM 743 N N . LEU A 1 96 ? -16.634 -6.461 13.696 1.00 92.69 96 LEU A N 1
ATOM 744 C CA . LEU A 1 96 ? -17.954 -7.073 13.511 1.00 92.69 96 LEU A CA 1
ATOM 745 C C . LEU A 1 96 ? -18.023 -8.491 14.083 1.00 92.69 96 LEU A C 1
ATOM 747 O O . LEU A 1 96 ? -19.009 -8.841 14.728 1.00 92.69 96 LEU A O 1
ATOM 751 N N . LEU A 1 97 ? -16.974 -9.295 13.902 1.00 90.38 97 LEU A N 1
ATOM 752 C CA . LEU A 1 97 ? -16.892 -10.634 14.490 1.00 90.38 97 LEU A CA 1
ATOM 753 C C . LEU A 1 97 ? -16.881 -10.574 16.016 1.00 90.38 97 LEU A C 1
ATOM 755 O O . LEU A 1 97 ? -17.585 -11.345 16.664 1.00 90.38 97 LEU A O 1
ATOM 759 N N . THR A 1 98 ? -16.138 -9.628 16.589 1.00 90.19 98 THR A N 1
ATOM 760 C CA . THR A 1 98 ? -16.122 -9.405 18.041 1.00 90.19 98 THR A CA 1
ATOM 761 C C . THR A 1 98 ? -17.497 -8.958 18.544 1.00 90.19 98 THR A C 1
ATOM 763 O O . THR A 1 98 ? -17.999 -9.483 19.539 1.00 90.19 98 THR A O 1
ATOM 766 N N . ALA A 1 99 ? -18.143 -8.033 17.831 1.00 92.31 99 ALA A N 1
ATOM 767 C CA . ALA A 1 99 ? -19.496 -7.568 18.128 1.00 92.31 99 ALA A CA 1
ATOM 768 C C . ALA A 1 99 ? -20.530 -8.689 18.087 1.00 92.31 99 ALA A C 1
ATOM 770 O O . ALA A 1 99 ? -21.337 -8.807 19.009 1.00 92.31 99 ALA A O 1
ATOM 771 N N . ALA A 1 100 ? -20.464 -9.557 17.080 1.00 90.75 100 ALA A N 1
ATOM 772 C CA . ALA A 1 100 ? -21.325 -10.726 16.978 1.00 90.75 100 ALA A CA 1
ATOM 773 C C . ALA A 1 100 ? -21.055 -11.739 18.103 1.00 90.75 100 ALA A C 1
ATOM 775 O O . ALA A 1 100 ? -21.999 -12.217 18.734 1.00 90.75 100 ALA A O 1
ATOM 776 N N . ALA A 1 101 ? -19.783 -12.027 18.399 1.00 88.81 101 ALA A N 1
ATOM 777 C CA . ALA A 1 101 ? -19.384 -12.995 19.422 1.00 88.81 101 ALA A CA 1
ATOM 778 C C . ALA A 1 101 ? -19.846 -12.587 20.827 1.00 88.81 101 ALA A C 1
ATOM 780 O O . ALA A 1 101 ? -20.322 -13.423 21.593 1.00 88.81 101 ALA A O 1
ATOM 781 N N . TYR A 1 102 ? -19.743 -11.298 21.152 1.00 89.19 102 TYR A N 1
ATOM 782 C CA . TYR A 1 102 ? -20.156 -10.762 22.448 1.00 89.19 102 TYR A CA 1
ATOM 783 C C . TYR A 1 102 ? -21.586 -10.223 22.473 1.00 89.19 102 TYR A C 1
ATOM 785 O O . TYR A 1 102 ? -22.065 -9.849 23.539 1.00 89.19 102 TYR A O 1
ATOM 793 N N . ARG A 1 103 ? -22.282 -10.199 21.327 1.00 90.19 103 ARG A N 1
ATOM 794 C CA . ARG A 1 103 ? -23.619 -9.598 21.162 1.00 90.19 103 ARG A CA 1
ATOM 795 C C . ARG A 1 103 ? -23.684 -8.160 21.683 1.00 90.19 103 ARG A C 1
ATOM 797 O O . ARG A 1 103 ? -24.682 -7.726 22.253 1.00 90.19 103 ARG A O 1
ATOM 804 N N . LEU A 1 104 ? -22.598 -7.422 21.483 1.00 90.44 104 LEU A N 1
ATOM 805 C CA . LEU A 1 104 ? -22.446 -6.043 21.924 1.00 90.44 104 LEU A CA 1
ATOM 806 C C . LEU A 1 104 ? -22.325 -5.120 20.720 1.00 90.44 104 LEU A C 1
ATOM 808 O O . LEU A 1 104 ? -21.718 -5.465 19.708 1.00 90.44 104 LEU A O 1
ATOM 812 N N . LYS A 1 105 ? -22.858 -3.907 20.859 1.00 91.44 105 LYS A N 1
ATOM 813 C CA . LYS A 1 105 ? -22.581 -2.835 19.904 1.00 91.44 105 LYS A CA 1
ATOM 814 C C . LYS A 1 105 ? -21.169 -2.290 20.158 1.00 91.44 105 LYS A C 1
ATOM 816 O O . LYS A 1 105 ? -20.832 -2.072 21.327 1.00 91.44 105 LYS A O 1
ATOM 821 N N . PRO A 1 106 ? -20.367 -2.041 19.105 1.00 90.19 106 PRO A N 1
ATOM 822 C CA . PRO A 1 106 ? -19.120 -1.301 19.234 1.00 90.19 106 PRO A CA 1
ATOM 823 C C . PRO A 1 106 ? -19.373 0.019 19.955 1.00 90.19 106 PRO A C 1
ATOM 825 O O . PRO A 1 106 ? -20.313 0.743 19.625 1.00 90.19 106 PRO A O 1
ATOM 828 N N . ALA A 1 107 ? -18.554 0.318 20.954 1.00 87.31 107 ALA A N 1
ATOM 829 C CA . ALA A 1 107 ? -18.674 1.538 21.728 1.00 87.31 107 ALA A CA 1
ATOM 830 C C . ALA A 1 107 ? -17.286 2.080 22.034 1.00 87.31 107 ALA A C 1
ATOM 832 O O . ALA A 1 107 ? -16.367 1.319 22.327 1.00 87.31 107 ALA A O 1
ATOM 833 N N . ILE A 1 108 ? -17.168 3.400 21.971 1.00 90.19 108 ILE A N 1
ATOM 834 C CA . ILE A 1 108 ? -15.964 4.130 22.344 1.00 90.19 108 ILE A CA 1
ATOM 835 C C . ILE A 1 108 ? -16.194 4.627 23.769 1.00 90.19 108 ILE A C 1
ATOM 837 O O . ILE A 1 108 ? -17.234 5.224 24.048 1.00 90.19 108 ILE A O 1
ATOM 841 N N . ASP A 1 109 ? -15.269 4.331 24.676 1.00 87.88 109 ASP A N 1
ATOM 842 C CA . ASP A 1 109 ? -15.269 4.914 26.016 1.00 87.88 109 ASP A CA 1
ATOM 843 C C . ASP A 1 109 ? -14.473 6.233 26.037 1.00 87.88 109 ASP A C 1
ATOM 845 O O . ASP A 1 109 ? -13.679 6.530 25.139 1.00 87.88 109 ASP A O 1
ATOM 849 N N . ASP A 1 110 ? -14.677 7.041 27.078 1.00 86.31 110 ASP A N 1
ATOM 850 C CA . ASP A 1 110 ? -13.974 8.322 27.216 1.00 86.31 110 ASP A CA 1
ATOM 851 C C . ASP A 1 110 ? -12.456 8.146 27.369 1.00 86.31 110 ASP A C 1
ATOM 853 O O . ASP A 1 110 ? -11.685 9.022 26.973 1.00 86.31 110 ASP A O 1
ATOM 857 N N . ARG A 1 111 ? -12.013 6.987 27.879 1.00 84.94 111 ARG A N 1
ATOM 858 C CA . ARG A 1 111 ? -10.595 6.645 28.046 1.00 84.94 111 ARG A CA 1
ATOM 859 C C . ARG A 1 111 ? -9.884 6.512 26.699 1.00 84.94 111 ARG A C 1
ATOM 861 O O . ARG A 1 111 ? -8.756 6.979 26.555 1.00 84.94 111 ARG A O 1
ATOM 868 N N . HIS A 1 112 ? -10.530 5.894 25.717 1.00 91.44 112 HIS A N 1
ATOM 869 C CA . HIS A 1 112 ? -9.974 5.637 24.395 1.00 91.44 112 HIS A CA 1
ATOM 870 C C . HIS A 1 112 ? -10.366 6.696 23.374 1.00 91.44 112 HIS A C 1
ATOM 872 O O . HIS A 1 112 ? -9.769 6.725 22.303 1.00 91.44 112 HIS A O 1
ATOM 878 N N . ARG A 1 113 ? -11.305 7.600 23.676 1.00 92.44 113 ARG A N 1
ATOM 879 C CA . ARG A 1 113 ? -11.764 8.633 22.736 1.00 92.44 113 ARG A CA 1
ATOM 880 C C . ARG A 1 113 ? -10.615 9.381 22.054 1.00 92.44 113 ARG A C 1
ATOM 882 O O . ARG A 1 113 ? -10.547 9.400 20.829 1.00 92.44 113 ARG A O 1
ATOM 889 N N . ARG A 1 114 ? -9.664 9.912 22.830 1.00 92.94 114 ARG A N 1
ATOM 890 C CA . ARG A 1 114 ? -8.490 10.631 22.292 1.00 92.94 114 ARG A CA 1
ATOM 891 C C . ARG A 1 114 ? -7.569 9.732 21.468 1.00 92.94 114 ARG A C 1
ATOM 893 O O . ARG A 1 114 ? -6.991 10.179 20.481 1.00 92.94 114 ARG A O 1
ATOM 900 N N . LEU A 1 115 ? -7.447 8.458 21.848 1.00 94.06 115 LEU A N 1
ATOM 901 C CA . LEU A 1 115 ? -6.688 7.470 21.084 1.00 94.06 115 LEU A CA 1
ATOM 902 C C . LEU A 1 115 ? -7.365 7.164 19.744 1.00 94.06 115 LEU A C 1
ATOM 904 O O . LEU A 1 115 ? -6.680 7.115 18.727 1.00 94.06 115 LEU A O 1
ATOM 908 N N . ILE A 1 116 ? -8.689 7.004 19.715 1.00 94.94 116 ILE A N 1
ATOM 909 C CA . ILE A 1 116 ? -9.453 6.802 18.478 1.00 94.94 116 ILE A CA 1
ATOM 910 C C . ILE A 1 116 ? -9.345 8.031 17.570 1.00 94.94 116 ILE A C 1
ATOM 912 O O . ILE A 1 116 ? -9.114 7.878 16.373 1.00 94.94 116 ILE A O 1
ATOM 916 N N . GLU A 1 117 ? -9.438 9.240 18.125 1.00 95.12 117 GLU A N 1
ATOM 917 C CA . GLU A 1 117 ? -9.219 10.488 17.382 1.00 95.12 117 GLU A CA 1
ATOM 918 C C . GLU A 1 117 ? -7.800 10.538 16.787 1.00 95.12 117 GLU A C 1
ATOM 920 O O . GLU A 1 117 ? -7.634 10.813 15.598 1.00 95.12 117 GLU A O 1
ATOM 925 N N . ALA A 1 118 ? -6.772 10.175 17.561 1.00 95.00 118 ALA A N 1
ATOM 926 C CA . ALA A 1 118 ? -5.400 10.065 17.067 1.00 95.00 118 ALA A CA 1
ATOM 927 C C . ALA A 1 118 ? -5.271 9.003 15.954 1.00 95.00 118 ALA A C 1
ATOM 929 O O . ALA A 1 118 ? -4.664 9.257 14.910 1.00 95.00 118 ALA A O 1
ATOM 930 N N . CYS A 1 119 ? -5.895 7.836 16.118 1.00 95.31 119 CYS A N 1
ATOM 931 C CA . CYS A 1 119 ? -5.936 6.783 15.102 1.00 95.31 119 CYS A CA 1
ATOM 932 C C . CYS A 1 119 ? -6.609 7.257 13.807 1.00 95.31 119 CYS A C 1
ATOM 934 O O . CYS A 1 119 ? -6.114 6.960 12.718 1.00 95.31 119 CYS A O 1
ATOM 936 N N . ALA A 1 120 ? -7.691 8.032 13.911 1.00 94.81 120 ALA A N 1
ATOM 937 C CA . ALA A 1 120 ? -8.365 8.634 12.767 1.00 94.81 120 ALA A CA 1
ATOM 938 C C . ALA A 1 120 ? -7.463 9.652 12.056 1.00 94.81 120 ALA A C 1
ATOM 940 O O . ALA A 1 120 ? -7.353 9.608 10.832 1.00 94.81 120 ALA A O 1
ATOM 941 N N . VAL A 1 121 ? -6.749 10.506 12.800 1.00 95.44 121 VAL A N 1
ATOM 942 C CA . VAL A 1 121 ? -5.756 11.429 12.221 1.00 95.44 121 VAL A CA 1
ATOM 943 C C . VAL A 1 121 ? -4.652 10.669 11.490 1.00 95.44 121 VAL A C 1
ATOM 945 O O . VAL A 1 121 ? -4.260 11.076 10.401 1.00 95.44 121 VAL A O 1
ATOM 948 N N . TRP A 1 122 ? -4.168 9.555 12.043 1.00 94.25 122 TRP A N 1
ATOM 949 C CA . TRP A 1 122 ? -3.162 8.726 11.377 1.00 94.25 122 TRP A CA 1
ATOM 950 C C . TRP A 1 122 ? -3.702 8.104 10.088 1.00 94.25 122 TRP A C 1
ATOM 952 O O . TRP A 1 122 ? -3.053 8.171 9.046 1.00 94.25 122 TRP A O 1
ATOM 962 N N . PHE A 1 123 ? -4.900 7.520 10.145 1.00 93.06 123 PHE A N 1
ATOM 963 C CA . PHE A 1 123 ? -5.533 6.873 8.999 1.00 93.06 123 PHE A CA 1
ATOM 964 C C . PHE A 1 123 ? -5.804 7.873 7.867 1.00 93.06 123 PHE A C 1
ATOM 966 O O . PHE A 1 123 ? -5.386 7.657 6.732 1.00 93.06 123 PHE A O 1
ATOM 973 N N . VAL A 1 124 ? -6.445 9.002 8.182 1.00 92.31 124 VAL A N 1
ATOM 974 C CA . VAL A 1 124 ? -6.760 10.058 7.208 1.00 92.31 124 VAL A CA 1
ATOM 975 C C . VAL A 1 124 ? -5.484 10.739 6.716 1.00 92.31 124 VAL A C 1
ATOM 977 O O . VAL A 1 124 ? -5.295 10.898 5.511 1.00 92.31 124 VAL A O 1
ATOM 980 N N . GLY A 1 125 ? -4.577 11.091 7.627 1.00 90.00 125 GLY A N 1
ATOM 981 C CA . GLY A 1 125 ? -3.310 11.741 7.303 1.00 90.00 125 GLY A CA 1
ATOM 982 C C . GLY A 1 125 ? -2.408 10.873 6.430 1.00 90.00 125 GLY A C 1
ATOM 983 O O . GLY A 1 125 ? -1.774 11.385 5.515 1.00 90.00 125 GLY A O 1
ATOM 984 N N . GLY A 1 126 ? -2.394 9.556 6.639 1.00 86.44 126 GLY A N 1
ATOM 985 C CA . GLY A 1 126 ? -1.665 8.631 5.776 1.00 86.44 126 GLY A CA 1
ATOM 986 C C . GLY A 1 126 ? -2.265 8.498 4.373 1.00 86.44 126 GLY A C 1
ATOM 987 O O . GLY A 1 126 ? -1.528 8.238 3.418 1.00 86.44 126 GLY A O 1
ATOM 988 N N . TYR A 1 127 ? -3.577 8.706 4.224 1.00 87.44 127 TYR A N 1
ATOM 989 C CA . TYR A 1 127 ? -4.247 8.670 2.922 1.00 87.44 127 TYR A CA 1
ATOM 990 C C . TYR A 1 127 ? -4.225 9.989 2.153 1.00 87.44 127 TYR A C 1
ATOM 992 O O . TYR A 1 127 ? -4.427 9.983 0.938 1.00 87.44 127 TYR A O 1
ATOM 1000 N N . VAL A 1 128 ? -3.921 11.106 2.820 1.00 85.56 128 VAL A N 1
ATOM 1001 C CA . VAL A 1 128 ? -4.009 12.445 2.219 1.00 85.56 128 VAL A CA 1
ATOM 1002 C C . VAL A 1 128 ? -3.163 12.591 0.952 1.00 85.56 128 VAL A C 1
ATOM 1004 O O . VAL A 1 128 ? -3.569 13.296 0.041 1.00 85.56 128 VAL A O 1
ATOM 1007 N N . LEU A 1 129 ? -2.019 11.904 0.855 1.00 81.25 129 LEU A N 1
ATOM 1008 C CA . LEU A 1 129 ? -1.187 11.910 -0.354 1.00 81.25 129 LEU A CA 1
ATOM 1009 C C . LEU A 1 129 ? -1.488 10.733 -1.283 1.00 81.25 129 LEU A C 1
ATOM 1011 O O . LEU A 1 129 ? -1.498 10.881 -2.503 1.00 81.25 129 LEU A O 1
ATOM 1015 N N . THR A 1 130 ? -1.737 9.551 -0.722 1.00 82.94 130 THR A N 1
ATOM 1016 C CA . THR A 1 130 ? -1.852 8.317 -1.508 1.00 82.94 130 THR A CA 1
ATOM 1017 C C . THR A 1 130 ? -3.141 8.253 -2.319 1.00 82.94 130 THR A C 1
ATOM 1019 O O . THR A 1 130 ? -3.130 7.653 -3.389 1.00 82.94 130 THR A O 1
ATOM 1022 N N . VAL A 1 131 ? -4.214 8.941 -1.912 1.00 88.00 131 VAL A N 1
ATOM 1023 C CA . VAL A 1 131 ? -5.455 9.044 -2.705 1.00 88.00 131 VAL A CA 1
ATOM 1024 C C . VAL A 1 131 ? -5.216 9.695 -4.076 1.00 88.00 131 VAL A C 1
ATOM 1026 O O . VAL A 1 131 ? -5.893 9.347 -5.044 1.00 88.00 131 VAL A O 1
ATOM 1029 N N . PHE A 1 132 ? -4.215 10.567 -4.205 1.00 88.06 132 PHE A N 1
ATOM 1030 C CA . PHE A 1 132 ? -3.850 11.179 -5.487 1.00 88.06 132 PHE A CA 1
ATOM 1031 C C . PHE A 1 132 ? -2.928 10.297 -6.340 1.00 88.06 132 PHE A C 1
ATOM 1033 O O . PHE A 1 132 ? -2.711 10.594 -7.514 1.00 88.06 132 PHE A O 1
ATOM 1040 N N . LEU A 1 133 ? -2.397 9.202 -5.789 1.00 83.56 133 LEU A N 1
ATOM 1041 C CA . LEU A 1 133 ? -1.511 8.286 -6.503 1.00 83.56 133 LEU A CA 1
ATOM 1042 C C . LEU A 1 133 ? -2.287 7.131 -7.150 1.00 83.56 133 LEU A C 1
ATOM 1044 O O . LEU A 1 133 ? -3.106 6.487 -6.487 1.00 83.56 133 LEU A O 1
ATOM 1048 N N . PRO A 1 134 ? -1.988 6.784 -8.417 1.00 79.19 134 PRO A N 1
ATOM 1049 C CA . PRO A 1 134 ? -2.513 5.574 -9.038 1.00 79.19 134 PRO A CA 1
ATOM 1050 C C . PRO A 1 134 ? -2.183 4.323 -8.214 1.00 79.19 134 PRO A C 1
ATOM 1052 O O . PRO A 1 134 ? -1.029 4.081 -7.845 1.00 79.19 134 PRO A O 1
ATOM 1055 N N . ILE A 1 135 ? -3.199 3.499 -7.959 1.00 77.12 135 ILE A N 1
ATOM 1056 C CA . ILE A 1 135 ? -3.085 2.309 -7.112 1.00 77.12 135 ILE A CA 1
ATOM 1057 C C . ILE A 1 135 ? -2.261 1.251 -7.826 1.00 77.12 135 ILE A C 1
ATOM 1059 O O . ILE A 1 135 ? -2.683 0.706 -8.849 1.00 77.12 135 ILE A O 1
ATOM 1063 N N . ARG A 1 136 ? -1.107 0.924 -7.251 1.00 71.31 136 ARG A N 1
ATOM 1064 C CA . ARG A 1 136 ? -0.166 -0.048 -7.831 1.00 71.31 136 ARG A CA 1
ATOM 1065 C C . ARG A 1 136 ? 0.306 -1.120 -6.872 1.00 71.31 136 ARG A C 1
ATOM 1067 O O . ARG A 1 136 ? 0.896 -2.107 -7.286 1.00 71.31 136 ARG A O 1
ATOM 1074 N N . SER A 1 137 ? 0.041 -0.937 -5.588 1.00 73.06 137 SER A N 1
ATOM 1075 C CA . SER A 1 137 ? 0.398 -1.905 -4.568 1.00 73.06 137 SER A CA 1
ATOM 1076 C C . SER A 1 137 ? -0.472 -1.704 -3.342 1.00 73.06 137 SER A C 1
ATOM 1078 O O . SER A 1 137 ? -0.804 -0.576 -2.981 1.00 73.06 137 SER A O 1
ATOM 1080 N N . SER A 1 138 ? -0.790 -2.800 -2.659 1.00 78.62 138 SER A N 1
ATOM 1081 C CA . SER A 1 138 ? -1.406 -2.723 -1.333 1.00 78.62 138 SER A CA 1
ATOM 1082 C C . SER A 1 138 ? -0.437 -2.208 -0.263 1.00 78.62 138 SER A C 1
ATOM 1084 O O . SER A 1 138 ? -0.874 -1.867 0.831 1.00 78.62 138 SER A O 1
ATOM 1086 N N . LEU A 1 139 ? 0.860 -2.084 -0.572 1.00 79.06 139 LEU A N 1
ATOM 1087 C CA . LEU A 1 139 ? 1.858 -1.548 0.354 1.00 79.06 139 LEU A CA 1
ATOM 1088 C C . LEU A 1 139 ? 1.559 -0.095 0.763 1.00 79.06 139 LEU A C 1
ATOM 1090 O O . LEU A 1 139 ? 1.788 0.267 1.912 1.00 79.06 139 LEU A O 1
ATOM 1094 N N . TYR A 1 140 ? 0.972 0.702 -0.137 1.00 80.56 140 TYR A N 1
ATOM 1095 C CA . TYR A 1 140 ? 0.553 2.082 0.142 1.00 80.56 140 TYR A CA 1
ATOM 1096 C C . TYR A 1 140 ? -0.535 2.176 1.222 1.00 80.56 140 TYR A C 1
ATOM 1098 O O . TYR A 1 140 ? -0.654 3.198 1.890 1.00 80.56 140 TYR A O 1
ATOM 1106 N N . ALA A 1 141 ? -1.307 1.105 1.427 1.00 87.50 141 ALA A N 1
ATOM 1107 C CA . ALA A 1 141 ? -2.331 1.045 2.463 1.00 87.50 141 ALA A CA 1
ATOM 1108 C C . ALA A 1 141 ? -1.780 0.615 3.831 1.00 87.50 141 ALA A C 1
ATOM 1110 O O . ALA A 1 141 ? -2.442 0.841 4.840 1.00 87.50 141 ALA A O 1
ATOM 1111 N N . VAL A 1 142 ? -0.570 0.040 3.900 1.00 86.56 142 VAL A N 1
ATOM 1112 C CA . VAL A 1 142 ? 0.000 -0.463 5.163 1.00 86.56 142 VAL A CA 1
ATOM 1113 C C . VAL A 1 142 ? 0.224 0.677 6.149 1.00 86.56 142 VAL A C 1
ATOM 1115 O O . VAL A 1 142 ? -0.204 0.578 7.296 1.00 86.56 142 VAL A O 1
ATOM 1118 N N . PHE A 1 143 ? 0.835 1.777 5.707 1.00 86.50 143 PHE A N 1
ATOM 1119 C CA . PHE A 1 143 ? 1.109 2.913 6.586 1.00 86.50 143 PHE A CA 1
ATOM 1120 C C . PHE A 1 143 ? -0.179 3.497 7.205 1.00 86.50 143 PHE A C 1
ATOM 1122 O O . PHE A 1 143 ? -0.261 3.549 8.435 1.00 86.50 143 PHE A O 1
ATOM 1129 N N . PRO A 1 144 ? -1.229 3.826 6.428 1.00 89.44 144 PRO A N 1
ATOM 1130 C CA . PRO A 1 144 ? -2.511 4.259 6.991 1.00 89.44 144 PRO A CA 1
ATOM 1131 C C . PRO A 1 144 ? -3.214 3.197 7.850 1.00 89.44 144 PRO A C 1
ATOM 1133 O O . PRO A 1 144 ? -3.838 3.538 8.856 1.00 89.44 144 PRO A O 1
ATOM 1136 N N . SER A 1 145 ? -3.099 1.910 7.491 1.00 91.94 145 SER A N 1
ATOM 1137 C CA . SER A 1 145 ? -3.790 0.801 8.172 1.00 91.94 145 SER A CA 1
ATOM 1138 C C . SER A 1 145 ? -3.418 0.646 9.649 1.00 91.94 145 SER A C 1
ATOM 1140 O O . SER A 1 145 ? -4.220 0.132 10.424 1.00 91.94 145 SER A O 1
ATOM 1142 N N . ILE A 1 146 ? -2.250 1.150 10.064 1.00 91.81 146 ILE A N 1
ATOM 1143 C CA . ILE A 1 146 ? -1.815 1.156 11.469 1.00 91.81 146 ILE A CA 1
ATOM 1144 C C . ILE A 1 146 ? -2.853 1.860 12.354 1.00 91.81 146 ILE A C 1
ATOM 1146 O O . ILE A 1 146 ? -3.204 1.346 13.414 1.00 91.81 146 ILE A O 1
ATOM 1150 N N . GLY A 1 147 ? -3.397 2.996 11.902 1.00 93.56 147 GLY A N 1
ATOM 1151 C CA . GLY A 1 147 ? -4.433 3.722 12.641 1.00 93.56 147 GLY A CA 1
ATOM 1152 C C . GLY A 1 147 ? -5.715 2.899 12.788 1.00 93.56 147 GLY A C 1
ATOM 1153 O O . GLY A 1 147 ? -6.262 2.790 13.883 1.00 93.56 147 GLY A O 1
ATOM 1154 N N . ALA A 1 148 ? -6.159 2.245 11.712 1.00 94.94 148 ALA A N 1
ATOM 1155 C CA . ALA A 1 148 ? -7.331 1.371 11.754 1.00 94.94 148 ALA A CA 1
ATOM 1156 C C . ALA A 1 148 ? -7.115 0.150 12.670 1.00 94.94 148 ALA A C 1
ATOM 1158 O O . ALA A 1 148 ? -8.028 -0.233 13.401 1.00 94.94 148 ALA A O 1
ATOM 1159 N N . ALA A 1 149 ? -5.904 -0.415 12.686 1.00 94.50 149 ALA A N 1
ATOM 1160 C CA . ALA A 1 149 ? -5.533 -1.537 13.543 1.00 94.50 149 ALA A CA 1
ATOM 1161 C C . ALA A 1 149 ? -5.597 -1.179 15.031 1.00 94.50 149 ALA A C 1
ATOM 1163 O O . ALA A 1 149 ? -6.264 -1.867 15.805 1.00 94.50 149 ALA A O 1
ATOM 1164 N N . ILE A 1 150 ? -4.933 -0.087 15.424 1.00 95.12 150 ILE A N 1
ATOM 1165 C CA . ILE A 1 150 ? -4.899 0.373 16.818 1.00 95.12 150 ILE A CA 1
ATOM 1166 C C . ILE A 1 150 ? -6.307 0.775 17.265 1.00 95.12 150 ILE A C 1
ATOM 1168 O O . ILE A 1 150 ? -6.752 0.359 18.334 1.00 95.12 150 ILE A O 1
ATOM 1172 N N . GLY A 1 151 ? -7.038 1.515 16.425 1.00 95.62 151 GLY A N 1
ATOM 1173 C CA . GLY A 1 151 ? -8.409 1.923 16.721 1.00 95.62 151 GLY A CA 1
ATOM 1174 C C . GLY A 1 151 ? -9.343 0.729 16.918 1.00 95.62 151 GLY A C 1
ATOM 1175 O O . GLY A 1 151 ? -10.090 0.681 17.890 1.00 95.62 151 GLY A O 1
ATOM 1176 N N . CYS A 1 152 ? -9.253 -0.282 16.053 1.00 94.81 152 CYS A N 1
ATOM 1177 C CA . CYS A 1 152 ? -9.993 -1.530 16.224 1.00 94.81 152 CYS A CA 1
ATOM 1178 C C . CYS A 1 152 ? -9.625 -2.242 17.529 1.00 94.81 152 CYS A C 1
ATOM 1180 O O . CYS A 1 152 ? -10.521 -2.706 18.229 1.00 94.81 152 CYS A O 1
ATOM 1182 N N . GLY A 1 153 ? -8.334 -2.312 17.866 1.00 92.50 153 GLY A N 1
ATOM 1183 C CA . GLY A 1 153 ? -7.859 -2.915 19.112 1.00 92.50 153 GLY A CA 1
ATOM 1184 C C . GLY A 1 153 ? -8.474 -2.258 20.346 1.00 92.50 153 GLY A C 1
ATOM 1185 O O . GLY A 1 153 ? -9.014 -2.960 21.195 1.00 92.50 153 GLY A O 1
ATOM 1186 N N . ALA A 1 154 ? -8.484 -0.924 20.396 1.00 94.50 154 ALA A N 1
ATOM 1187 C CA . ALA A 1 154 ? -9.074 -0.168 21.500 1.00 94.50 154 ALA A CA 1
ATOM 1188 C C . ALA A 1 154 ? -10.588 -0.415 21.642 1.00 94.50 154 ALA A C 1
ATOM 1190 O O . ALA A 1 154 ? -11.082 -0.639 22.744 1.00 94.50 154 ALA A O 1
ATOM 1191 N N . ILE A 1 155 ? -11.338 -0.450 20.533 1.00 94.88 155 ILE A N 1
ATOM 1192 C CA . ILE A 1 155 ? -12.786 -0.726 20.590 1.00 94.88 155 ILE A CA 1
ATOM 1193 C C . ILE A 1 155 ? -13.049 -2.174 21.032 1.00 94.88 155 ILE A C 1
ATOM 1195 O O . ILE A 1 155 ? -13.931 -2.422 21.856 1.00 94.88 155 ILE A O 1
ATOM 1199 N N . VAL A 1 156 ? -12.276 -3.137 20.519 1.00 91.69 156 VAL A N 1
ATOM 1200 C CA . VAL A 1 156 ? -12.357 -4.548 20.929 1.00 91.69 156 VAL A CA 1
ATOM 1201 C C . VAL A 1 156 ? -12.039 -4.702 22.417 1.00 91.69 156 VAL A C 1
ATOM 1203 O O . VAL A 1 156 ? -12.751 -5.426 23.113 1.00 91.69 156 VAL A O 1
ATOM 1206 N N . GLU A 1 157 ? -11.032 -3.994 22.928 1.00 90.69 157 GLU A N 1
ATOM 1207 C CA . GLU A 1 157 ? -10.685 -3.976 24.351 1.00 90.69 157 GLU A CA 1
ATOM 1208 C C . GLU A 1 157 ? -11.853 -3.469 25.205 1.00 90.69 157 GLU A C 1
ATOM 1210 O O . GLU A 1 157 ? -12.259 -4.153 26.148 1.00 90.69 157 GLU A O 1
ATOM 1215 N N . THR A 1 158 ? -12.481 -2.345 24.839 1.00 91.50 158 THR A N 1
ATOM 1216 C CA . THR A 1 158 ? -13.676 -1.839 25.538 1.00 91.50 158 THR A CA 1
ATOM 1217 C C . THR A 1 158 ? -14.790 -2.892 25.587 1.00 91.50 158 THR A C 1
ATOM 1219 O O . THR A 1 158 ? -15.451 -3.054 26.615 1.00 91.50 158 THR A O 1
ATOM 1222 N N . MET A 1 159 ? -15.001 -3.648 24.507 1.00 91.12 159 MET A N 1
ATOM 1223 C CA . MET A 1 159 ? -16.015 -4.708 24.463 1.00 91.12 159 MET A CA 1
ATOM 1224 C C . MET A 1 159 ? -15.657 -5.899 25.357 1.00 91.12 159 MET A C 1
ATOM 1226 O O . MET A 1 159 ? -16.515 -6.387 26.092 1.00 91.12 159 MET A O 1
ATOM 1230 N N . VAL A 1 160 ? -14.397 -6.339 25.334 1.00 89.06 160 VAL A N 1
ATOM 1231 C CA . VAL A 1 160 ? -13.881 -7.415 26.197 1.00 89.06 160 VAL A CA 1
ATOM 1232 C C . VAL A 1 160 ? -14.075 -7.072 27.673 1.00 89.06 160 VAL A C 1
ATOM 1234 O O . VAL A 1 160 ? -14.573 -7.902 28.440 1.00 89.06 160 VAL A O 1
ATOM 1237 N N . MET A 1 161 ? -13.729 -5.843 28.059 1.00 88.38 161 MET A N 1
ATOM 1238 C CA . MET A 1 161 ? -13.825 -5.382 29.443 1.00 88.38 161 MET A CA 1
ATOM 1239 C C . MET A 1 161 ? -15.277 -5.316 29.928 1.00 88.38 161 MET A C 1
ATOM 1241 O O . MET A 1 161 ? -15.553 -5.679 31.067 1.00 88.38 161 MET A O 1
ATOM 1245 N N . ARG A 1 162 ? -16.226 -4.929 29.063 1.00 87.94 162 ARG A N 1
ATOM 1246 C CA . ARG A 1 162 ? -17.661 -4.871 29.406 1.00 87.94 162 ARG A CA 1
ATOM 1247 C C . ARG A 1 162 ? -18.283 -6.234 29.695 1.00 87.94 162 ARG A C 1
ATOM 1249 O O . ARG A 1 162 ? -19.192 -6.315 30.511 1.00 87.94 162 ARG A O 1
ATOM 1256 N N . VAL A 1 163 ? -17.825 -7.286 29.020 1.00 88.19 163 VAL A N 1
ATOM 1257 C CA . VAL A 1 163 ? -18.354 -8.649 29.214 1.00 88.19 163 VAL A CA 1
ATOM 1258 C C . VAL A 1 163 ? -17.696 -9.349 30.406 1.00 88.19 163 VAL A C 1
ATOM 1260 O O . VAL A 1 163 ? -18.203 -10.368 30.865 1.00 88.19 163 VAL A O 1
ATOM 1263 N N . GLY A 1 164 ? -16.562 -8.842 30.905 1.00 84.12 164 GLY A N 1
ATOM 1264 C CA . GLY A 1 164 ? -15.753 -9.565 31.889 1.00 84.12 164 GLY A CA 1
ATOM 1265 C C . GLY A 1 164 ? -15.288 -10.917 31.340 1.00 84.12 164 GLY A C 1
ATOM 1266 O O . GLY A 1 164 ? -15.360 -11.935 32.029 1.00 84.12 164 GLY A O 1
ATOM 1267 N N . ALA A 1 165 ? -14.896 -10.954 30.059 1.00 79.56 165 ALA A N 1
ATOM 1268 C CA . ALA A 1 165 ? -14.665 -12.201 29.338 1.00 79.56 165 ALA A CA 1
ATOM 1269 C C . ALA A 1 165 ? -13.588 -13.071 30.011 1.00 79.56 165 ALA A C 1
ATOM 1271 O O . ALA A 1 165 ? -12.464 -12.638 30.261 1.00 79.56 165 ALA A O 1
ATOM 1272 N N . GLN A 1 166 ? -13.918 -14.341 30.252 1.00 85.50 166 GLN A N 1
ATOM 1273 C CA . GLN A 1 166 ? -12.966 -15.316 30.779 1.00 85.50 166 GLN A CA 1
ATOM 1274 C C . GLN A 1 166 ? -11.865 -15.635 29.756 1.00 85.50 166 GLN A C 1
ATOM 1276 O O . GLN A 1 166 ? -12.082 -15.584 28.542 1.00 85.50 166 GLN A O 1
ATOM 1281 N N . ARG A 1 167 ? -10.695 -16.080 30.238 1.00 85.56 167 ARG A N 1
ATOM 1282 C CA . ARG A 1 167 ? -9.538 -16.442 29.394 1.00 85.56 167 ARG A CA 1
ATOM 1283 C C . ARG A 1 167 ? -9.896 -17.408 28.258 1.00 85.56 167 ARG A C 1
ATOM 1285 O O . ARG A 1 167 ? -9.406 -17.246 27.146 1.00 85.56 167 ARG A O 1
ATOM 1292 N N . ALA A 1 168 ? -10.778 -18.378 28.507 1.00 83.75 168 ALA A N 1
ATOM 1293 C CA . ALA A 1 168 ? -11.223 -19.327 27.486 1.00 83.75 168 ALA A CA 1
ATOM 1294 C C . ALA A 1 168 ? -11.970 -18.650 26.320 1.00 83.75 168 ALA A C 1
ATOM 1296 O O . ALA A 1 168 ? -11.791 -19.039 25.167 1.00 83.75 168 ALA A O 1
ATOM 1297 N N . HIS A 1 169 ? -12.775 -17.618 26.594 1.00 84.81 169 HIS A N 1
ATOM 1298 C CA . HIS A 1 169 ? -13.483 -16.858 25.560 1.00 84.81 169 HIS A CA 1
ATOM 1299 C C . HIS A 1 169 ? -12.511 -16.020 24.729 1.00 84.81 169 HIS A C 1
ATOM 1301 O O . HIS A 1 169 ? -12.620 -16.008 23.506 1.00 84.81 169 HIS A O 1
ATOM 1307 N N . LEU A 1 170 ? -11.515 -15.406 25.374 1.00 86.50 170 LEU A N 1
ATOM 1308 C CA . LEU A 1 170 ? -10.458 -14.655 24.691 1.00 86.50 170 LEU A CA 1
ATOM 1309 C C . LEU A 1 170 ? -9.644 -15.534 23.740 1.00 86.50 170 LEU A C 1
ATOM 1311 O O . LEU A 1 170 ? -9.407 -15.149 22.598 1.00 86.50 170 LEU A O 1
ATOM 1315 N N . VAL A 1 171 ? -9.267 -16.738 24.181 1.00 87.50 171 VAL A N 1
ATOM 1316 C CA . VAL A 1 171 ? -8.539 -17.700 23.338 1.00 87.50 171 VAL A CA 1
ATOM 1317 C C . VAL A 1 171 ? -9.389 -18.135 22.145 1.00 87.50 171 VAL A C 1
ATOM 1319 O O . VAL A 1 171 ? -8.889 -18.161 21.023 1.00 87.50 171 VAL A O 1
ATOM 1322 N N . ARG A 1 172 ? -10.680 -18.427 22.354 1.00 86.00 172 ARG A N 1
ATOM 1323 C CA . ARG A 1 172 ? -11.599 -18.781 21.259 1.00 86.00 172 ARG A CA 1
ATOM 1324 C C . ARG A 1 172 ? -11.773 -17.636 20.266 1.00 86.00 172 ARG A C 1
ATOM 1326 O O . ARG A 1 172 ? -11.682 -17.878 19.068 1.00 86.00 172 ARG A O 1
ATOM 1333 N N . LEU A 1 173 ? -11.980 -16.406 20.740 1.00 86.75 173 LEU A N 1
ATOM 1334 C CA . LEU A 1 173 ? -12.086 -15.232 19.872 1.00 86.75 173 LEU A CA 1
ATOM 1335 C C . LEU A 1 173 ? -10.800 -15.038 19.063 1.00 86.75 173 LEU A C 1
ATOM 1337 O O . LEU A 1 173 ? -10.869 -14.885 17.848 1.00 86.75 173 LEU A O 1
ATOM 1341 N N . GLY A 1 174 ? -9.636 -15.121 19.712 1.00 87.50 174 GLY A N 1
ATOM 1342 C CA . GLY A 1 174 ? -8.340 -15.042 19.039 1.00 87.50 174 GLY A CA 1
ATOM 1343 C C . GLY A 1 174 ? -8.166 -16.121 17.968 1.00 87.50 174 GLY A C 1
ATOM 1344 O O . GLY A 1 174 ? -7.738 -15.816 16.858 1.00 87.50 174 GLY A O 1
ATOM 1345 N N . ALA A 1 175 ? -8.566 -17.363 18.257 1.00 88.25 175 ALA A N 1
ATOM 1346 C CA . ALA A 1 175 ? -8.528 -18.461 17.293 1.00 88.25 175 ALA A CA 1
ATOM 1347 C C . ALA A 1 175 ? -9.472 -18.226 16.101 1.00 88.25 175 ALA A C 1
ATOM 1349 O O . ALA A 1 175 ? -9.069 -18.432 14.959 1.00 88.25 175 ALA A O 1
ATOM 1350 N N . VAL A 1 176 ? -10.697 -17.744 16.342 1.00 87.94 176 VAL A N 1
ATOM 1351 C CA . VAL A 1 176 ? -11.649 -17.385 15.276 1.00 87.94 176 VAL A CA 1
ATOM 1352 C C . VAL A 1 176 ? -11.097 -16.244 14.426 1.00 87.94 176 VAL A C 1
ATOM 1354 O O . VAL A 1 176 ? -11.095 -16.346 13.203 1.00 87.94 176 VAL A O 1
ATOM 1357 N N . MET A 1 177 ? -10.571 -15.186 15.046 1.00 86.38 177 MET A N 1
ATOM 1358 C CA . MET A 1 177 ? -9.952 -14.068 14.329 1.00 86.38 177 MET A CA 1
ATOM 1359 C C . MET A 1 177 ? -8.772 -14.536 13.475 1.00 86.38 177 MET A C 1
ATOM 1361 O O . MET A 1 177 ? -8.691 -14.170 12.306 1.00 86.38 177 MET A O 1
ATOM 1365 N N . ALA A 1 178 ? -7.895 -15.383 14.019 1.00 88.56 178 ALA A N 1
ATOM 1366 C CA . ALA A 1 178 ? -6.784 -15.969 13.275 1.00 88.56 178 ALA A CA 1
ATOM 1367 C C . ALA A 1 178 ? -7.271 -16.834 12.102 1.00 88.56 178 ALA A C 1
ATOM 1369 O O . ALA A 1 178 ? -6.755 -16.707 10.994 1.00 88.56 178 ALA A O 1
ATOM 1370 N N . ALA A 1 179 ? -8.294 -17.666 12.308 1.00 89.06 179 ALA A N 1
ATOM 1371 C CA . ALA A 1 179 ? -8.872 -18.493 11.253 1.00 89.06 179 ALA A CA 1
ATOM 1372 C C . ALA A 1 179 ? -9.482 -17.645 10.126 1.00 89.06 179 ALA A C 1
ATOM 1374 O O . ALA A 1 179 ? -9.241 -17.931 8.953 1.00 89.06 179 ALA A O 1
ATOM 1375 N N . VAL A 1 180 ?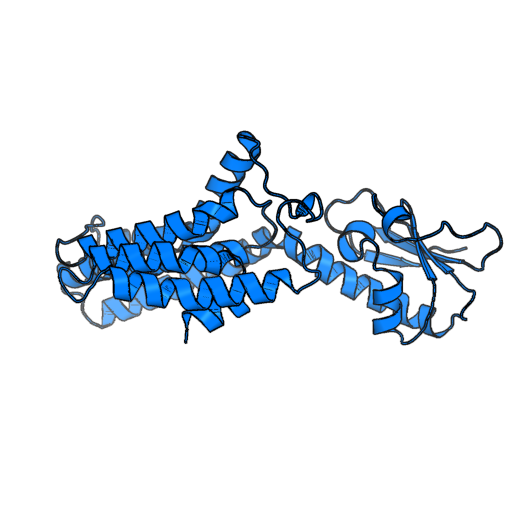 -10.208 -16.571 10.461 1.00 86.94 180 VAL A N 1
ATOM 1376 C CA . VAL A 1 180 ? -10.732 -15.625 9.463 1.00 86.94 180 VAL A CA 1
ATOM 1377 C C . VAL A 1 180 ? -9.595 -14.907 8.736 1.00 86.94 180 VAL A C 1
ATOM 1379 O O . VAL A 1 180 ? -9.608 -14.814 7.515 1.00 86.94 180 VAL A O 1
ATOM 1382 N N . LEU A 1 181 ? -8.570 -14.440 9.447 1.00 85.31 181 LEU A N 1
ATOM 1383 C CA . LEU A 1 181 ? -7.402 -13.803 8.830 1.00 85.31 181 LEU A CA 1
ATOM 1384 C C . LEU A 1 181 ? -6.729 -14.722 7.802 1.00 85.31 181 LEU A C 1
ATOM 1386 O O . LEU A 1 181 ? -6.426 -14.295 6.687 1.00 85.31 181 LEU A O 1
ATOM 1390 N N . LEU A 1 182 ? -6.539 -15.994 8.156 1.00 88.88 182 LEU A N 1
ATOM 1391 C CA . LEU A 1 182 ? -5.957 -16.997 7.266 1.00 88.88 182 LEU A CA 1
ATOM 1392 C C . LEU A 1 182 ? -6.874 -17.316 6.078 1.00 88.88 182 LEU A C 1
ATOM 1394 O O . LEU A 1 182 ? -6.384 -17.466 4.957 1.00 88.88 182 LEU A O 1
ATOM 1398 N N . SER A 1 183 ? -8.194 -17.359 6.278 1.00 88.31 183 SER A N 1
ATOM 1399 C CA . SER A 1 183 ? -9.152 -17.607 5.193 1.00 88.31 183 SER A CA 1
ATOM 1400 C C . SER A 1 183 ? -9.300 -16.429 4.224 1.00 88.31 183 SER A C 1
ATOM 1402 O O . SER A 1 183 ? -9.717 -16.634 3.086 1.00 88.31 183 SER A O 1
ATOM 1404 N N . LEU A 1 184 ? -8.895 -15.214 4.616 1.00 87.06 184 LEU A N 1
ATOM 1405 C CA . LEU A 1 184 ? -8.839 -14.040 3.735 1.00 87.06 184 LEU A CA 1
ATOM 1406 C C . LEU A 1 184 ? -7.573 -13.993 2.854 1.00 87.06 184 LEU A C 1
ATOM 1408 O O . LEU A 1 184 ? -7.512 -13.198 1.912 1.00 87.06 184 LEU A O 1
ATOM 1412 N N . VAL A 1 185 ? -6.571 -14.852 3.087 1.00 87.12 185 VAL A N 1
ATOM 1413 C CA . VAL A 1 185 ? -5.331 -14.893 2.281 1.00 87.12 185 VAL A CA 1
ATOM 1414 C C . VAL A 1 185 ? -5.592 -15.137 0.784 1.00 87.12 185 VAL A C 1
ATOM 1416 O O . VAL A 1 185 ? -4.991 -14.432 -0.033 1.00 87.12 185 VAL A O 1
ATOM 1419 N N . PRO A 1 186 ? -6.469 -16.070 0.360 1.00 88.31 186 PRO A N 1
ATOM 1420 C CA . PRO A 1 186 ? -6.810 -16.246 -1.052 1.00 88.31 186 PRO A CA 1
ATOM 1421 C C . PRO A 1 186 ? -7.430 -14.990 -1.671 1.00 88.31 186 PRO A C 1
ATOM 1423 O O . PRO A 1 186 ? -7.059 -14.623 -2.783 1.00 88.31 186 PRO A O 1
ATOM 1426 N N . ILE A 1 187 ? -8.300 -14.286 -0.937 1.00 85.62 187 ILE A N 1
ATOM 1427 C CA . ILE A 1 187 ? -8.921 -13.031 -1.390 1.00 85.62 187 ILE A CA 1
ATOM 1428 C C . ILE A 1 187 ? -7.848 -11.954 -1.570 1.00 85.62 187 ILE A C 1
ATOM 1430 O O . ILE A 1 187 ? -7.792 -11.294 -2.609 1.00 85.62 187 ILE A O 1
ATOM 1434 N N . TYR A 1 188 ? -6.933 -11.827 -0.606 1.00 82.12 188 TYR A N 1
ATOM 1435 C CA . TYR A 1 188 ? -5.780 -10.936 -0.718 1.00 82.12 188 TYR A CA 1
ATOM 1436 C C . TYR A 1 188 ? -4.918 -11.266 -1.948 1.00 82.12 188 TYR A C 1
ATOM 1438 O O . TYR A 1 188 ? -4.520 -10.360 -2.686 1.00 82.12 188 TYR A O 1
ATOM 1446 N N . ARG A 1 189 ? -4.639 -12.552 -2.200 1.00 83.81 189 ARG A N 1
ATOM 1447 C CA . ARG A 1 189 ? -3.847 -12.996 -3.360 1.00 83.81 189 ARG A CA 1
ATOM 1448 C C . ARG A 1 189 ? -4.556 -12.702 -4.679 1.00 83.81 189 ARG A C 1
ATOM 1450 O O . ARG A 1 189 ? -3.919 -12.163 -5.579 1.00 83.81 189 ARG A O 1
ATOM 1457 N N . ALA A 1 190 ? -5.849 -13.003 -4.780 1.00 83.56 190 ALA A N 1
ATOM 1458 C CA . ALA A 1 190 ? -6.650 -12.745 -5.974 1.00 83.56 190 ALA A CA 1
ATOM 1459 C C . ALA A 1 190 ? -6.687 -11.246 -6.302 1.00 83.56 190 ALA A C 1
ATOM 1461 O O . ALA A 1 190 ? -6.404 -10.840 -7.427 1.00 83.56 190 ALA A O 1
ATOM 1462 N N . ARG A 1 191 ? -6.920 -10.406 -5.290 1.00 79.31 191 ARG A N 1
ATOM 1463 C CA . ARG A 1 191 ? -6.966 -8.948 -5.439 1.00 79.31 191 ARG A CA 1
ATOM 1464 C C . ARG A 1 191 ? -5.642 -8.341 -5.902 1.00 79.31 191 ARG A C 1
ATOM 1466 O O . ARG A 1 191 ? -5.633 -7.368 -6.655 1.00 79.31 191 ARG A O 1
ATOM 1473 N N . ASN A 1 192 ? -4.523 -8.873 -5.415 1.00 79.06 192 ASN A N 1
ATOM 1474 C CA . ASN A 1 192 ? -3.195 -8.353 -5.738 1.00 79.06 192 ASN A CA 1
ATOM 1475 C C . ASN A 1 192 ? -2.560 -9.010 -6.967 1.00 79.06 192 ASN A C 1
ATOM 1477 O O . ASN A 1 192 ? -1.489 -8.570 -7.377 1.00 79.06 192 ASN A O 1
ATOM 1481 N N . GLY A 1 193 ? -3.213 -10.006 -7.579 1.00 79.38 193 GLY A N 1
ATOM 1482 C CA . GLY A 1 193 ? -2.696 -10.724 -8.746 1.00 79.38 193 GLY A CA 1
ATOM 1483 C C . GLY A 1 193 ? -2.205 -9.776 -9.838 1.00 79.38 193 GLY A C 1
ATOM 1484 O O . GLY A 1 193 ? -1.035 -9.834 -10.199 1.00 79.38 193 GLY A O 1
ATOM 1485 N N . ARG A 1 194 ? -3.040 -8.806 -10.245 1.00 76.12 194 ARG A N 1
ATOM 1486 C CA . ARG A 1 194 ? -2.707 -7.826 -11.300 1.00 76.12 194 ARG A CA 1
ATOM 1487 C C . ARG A 1 194 ? -1.439 -7.003 -11.045 1.00 76.12 194 ARG A C 1
ATOM 1489 O O . ARG A 1 194 ? -0.812 -6.546 -11.986 1.00 76.12 194 ARG A O 1
ATOM 1496 N N . TYR A 1 195 ? -1.079 -6.787 -9.781 1.00 74.81 195 TYR A N 1
ATOM 1497 C CA . TYR A 1 195 ? 0.071 -5.959 -9.402 1.00 74.81 195 TYR A CA 1
ATOM 1498 C C . TYR A 1 195 ? 1.358 -6.759 -9.247 1.00 74.81 195 TYR A C 1
ATOM 1500 O O . TYR A 1 195 ? 2.448 -6.204 -9.337 1.00 74.81 195 TYR A O 1
ATOM 1508 N N . VAL A 1 196 ? 1.232 -8.058 -8.988 1.00 82.00 196 VAL A N 1
ATOM 1509 C CA . VAL A 1 196 ? 2.368 -8.970 -8.836 1.00 82.00 196 VAL A CA 1
ATOM 1510 C C . VAL A 1 196 ? 2.688 -9.659 -10.164 1.00 82.00 196 VAL A C 1
ATOM 1512 O O . VAL A 1 196 ? 3.817 -10.101 -10.368 1.00 82.00 196 VAL A O 1
ATOM 1515 N N . GLU A 1 197 ? 1.719 -9.738 -11.079 1.00 85.75 197 GLU A N 1
ATOM 1516 C CA . GLU A 1 197 ? 1.872 -10.461 -12.337 1.00 85.75 197 GLU A CA 1
ATOM 1517 C C . GLU A 1 197 ? 3.004 -9.943 -13.229 1.00 85.75 197 GLU A C 1
ATOM 1519 O O . GLU A 1 197 ? 3.784 -10.785 -13.663 1.00 85.75 197 GLU A O 1
ATOM 1524 N N . PRO A 1 198 ? 3.228 -8.626 -13.414 1.00 84.94 198 PRO A N 1
ATOM 1525 C CA . PRO A 1 198 ? 4.364 -8.147 -14.205 1.00 84.94 198 PRO A CA 1
ATOM 1526 C C . PRO A 1 198 ? 5.721 -8.656 -13.692 1.00 84.94 198 PRO A C 1
ATOM 1528 O O . PRO A 1 198 ? 6.582 -9.037 -14.481 1.00 84.94 198 PRO A O 1
ATOM 1531 N N . ALA A 1 199 ? 5.894 -8.747 -12.368 1.00 85.06 199 ALA A N 1
ATOM 1532 C CA . ALA A 1 199 ? 7.115 -9.271 -11.753 1.00 85.06 199 ALA A CA 1
ATOM 1533 C C . ALA A 1 199 ? 7.242 -10.799 -11.887 1.00 85.06 199 ALA A C 1
ATOM 1535 O O . ALA A 1 199 ? 8.338 -11.335 -12.033 1.00 85.06 199 ALA A O 1
ATOM 1536 N N . ARG A 1 200 ? 6.124 -11.532 -11.844 1.00 89.25 200 ARG A N 1
ATOM 1537 C CA . ARG A 1 200 ? 6.135 -12.982 -12.102 1.00 89.25 200 ARG A CA 1
ATOM 1538 C C . ARG A 1 200 ? 6.393 -13.276 -13.572 1.00 89.25 200 ARG A C 1
ATOM 1540 O O . ARG A 1 200 ? 7.095 -14.233 -13.886 1.00 89.25 200 ARG A O 1
ATOM 1547 N N . PHE A 1 201 ? 5.818 -12.471 -14.456 1.00 91.81 201 PHE A N 1
ATOM 1548 C CA . PHE A 1 201 ? 5.999 -12.577 -15.890 1.00 91.81 201 PHE A CA 1
ATOM 1549 C C . PHE A 1 201 ? 7.440 -12.261 -16.288 1.00 91.81 201 PHE A C 1
ATOM 1551 O O . PHE A 1 201 ? 8.010 -13.041 -17.043 1.00 91.81 201 PHE A O 1
ATOM 1558 N N . SER A 1 202 ? 8.063 -11.209 -15.740 1.00 91.88 202 SER A N 1
ATOM 1559 C CA . SER A 1 202 ? 9.472 -10.896 -16.022 1.00 91.88 202 SER A CA 1
ATOM 1560 C C . SER A 1 202 ? 10.401 -12.058 -15.658 1.00 91.88 202 SER A C 1
ATOM 1562 O O . SER A 1 202 ? 11.239 -12.438 -16.471 1.00 91.88 202 SER A O 1
ATOM 1564 N N . GLU A 1 203 ? 10.204 -12.696 -14.500 1.00 93.12 203 GLU A N 1
ATOM 1565 C CA . GLU A 1 203 ? 10.972 -13.887 -14.106 1.00 93.12 203 GLU A CA 1
ATOM 1566 C C . GLU A 1 203 ? 10.737 -15.064 -15.068 1.00 93.12 203 GLU A C 1
ATOM 1568 O O . GLU A 1 203 ? 11.693 -15.729 -15.470 1.00 93.12 203 GLU A O 1
ATOM 1573 N N . ARG A 1 204 ? 9.487 -15.325 -15.482 1.00 93.81 204 ARG A N 1
ATOM 1574 C CA . ARG A 1 204 ? 9.188 -16.384 -16.467 1.00 93.81 204 ARG A CA 1
ATOM 1575 C C . ARG A 1 204 ? 9.838 -16.095 -17.818 1.00 93.81 204 ARG A C 1
ATOM 1577 O O . ARG A 1 204 ? 10.479 -16.978 -18.376 1.00 93.81 204 ARG A O 1
ATOM 1584 N N . ALA A 1 205 ? 9.708 -14.868 -18.313 1.00 93.81 205 ALA A N 1
ATOM 1585 C CA . ALA A 1 205 ? 10.302 -14.423 -19.564 1.00 93.81 205 ALA A CA 1
ATOM 1586 C C . ALA A 1 205 ? 11.826 -14.568 -19.538 1.00 93.81 205 ALA A C 1
ATOM 1588 O O . ALA A 1 205 ? 12.395 -15.182 -20.437 1.00 93.81 205 ALA A O 1
ATOM 1589 N N . LEU A 1 206 ? 12.482 -14.083 -18.480 1.00 94.38 206 LEU A N 1
ATOM 1590 C CA . LEU A 1 206 ? 13.932 -14.183 -18.330 1.00 94.38 206 LEU A CA 1
ATOM 1591 C C . LEU A 1 206 ? 14.405 -15.638 -18.271 1.00 94.38 206 LEU A C 1
ATOM 1593 O O . LEU A 1 206 ? 15.364 -15.968 -18.959 1.00 94.38 206 LEU A O 1
ATOM 1597 N N . ARG A 1 207 ? 13.709 -16.526 -17.547 1.00 93.94 207 ARG A N 1
ATOM 1598 C CA . ARG A 1 207 ? 14.024 -17.969 -17.539 1.00 93.94 207 ARG A CA 1
ATOM 1599 C C . ARG A 1 207 ? 13.912 -18.613 -18.917 1.00 93.94 207 ARG A C 1
ATOM 1601 O O . ARG A 1 207 ? 14.692 -19.503 -19.233 1.00 93.94 207 ARG A O 1
ATOM 1608 N N . THR A 1 208 ? 12.938 -18.197 -19.723 1.00 93.00 208 THR A N 1
ATOM 1609 C CA . THR A 1 208 ? 12.765 -18.720 -21.084 1.00 93.00 208 THR A CA 1
ATOM 1610 C C . THR A 1 208 ? 13.809 -18.160 -22.047 1.00 93.00 208 THR A C 1
ATOM 1612 O O . THR A 1 208 ? 14.258 -18.885 -22.929 1.00 93.00 208 THR A O 1
ATOM 1615 N N . ILE A 1 209 ? 14.203 -16.895 -21.891 1.00 92.38 209 ILE A N 1
ATOM 1616 C CA . ILE A 1 209 ? 15.150 -16.203 -22.776 1.00 92.38 209 ILE A CA 1
ATOM 1617 C C . ILE A 1 209 ? 16.603 -16.596 -22.472 1.00 92.38 209 ILE A C 1
ATOM 1619 O O . ILE A 1 209 ? 17.391 -16.763 -23.401 1.00 92.38 209 ILE A O 1
ATOM 1623 N N . GLU A 1 210 ? 16.958 -16.759 -21.195 1.00 92.06 210 GLU A N 1
ATOM 1624 C CA . GLU A 1 210 ? 18.328 -16.973 -20.702 1.00 92.06 210 GLU A CA 1
ATOM 1625 C C . GLU A 1 210 ? 19.112 -18.067 -21.459 1.00 92.06 210 GLU A C 1
ATOM 1627 O O . GLU A 1 210 ? 20.216 -17.762 -21.923 1.00 92.06 210 GLU A O 1
ATOM 1632 N N . PRO A 1 211 ? 18.567 -19.279 -21.700 1.00 90.00 211 PRO A N 1
ATOM 1633 C CA . PRO A 1 211 ? 19.286 -20.325 -22.433 1.00 90.00 211 PRO A CA 1
ATOM 1634 C C . PRO A 1 211 ? 19.652 -19.926 -23.867 1.00 90.00 211 PRO A C 1
ATOM 1636 O O . PRO A 1 211 ? 20.685 -20.344 -24.384 1.00 90.00 211 PRO A O 1
ATOM 1639 N N . TYR A 1 212 ? 18.818 -19.108 -24.513 1.00 88.81 212 TYR A N 1
ATOM 1640 C CA . TYR A 1 212 ? 19.061 -18.636 -25.875 1.00 88.81 212 TYR A CA 1
ATOM 1641 C C . TYR A 1 212 ? 19.999 -17.437 -25.883 1.00 88.81 212 TYR A C 1
ATOM 1643 O O . TYR A 1 212 ? 20.896 -17.381 -26.716 1.00 88.81 212 TYR A O 1
ATOM 1651 N N . ALA A 1 213 ? 19.833 -16.512 -24.935 1.00 87.31 213 ALA A N 1
ATOM 1652 C CA . ALA A 1 213 ? 20.700 -15.347 -24.794 1.00 87.31 213 ALA A CA 1
ATOM 1653 C C . ALA A 1 213 ? 22.164 -15.750 -24.562 1.00 87.31 213 ALA A C 1
ATOM 1655 O O . ALA A 1 213 ? 23.065 -15.102 -25.089 1.00 87.31 213 ALA A O 1
ATOM 1656 N N . ALA A 1 214 ? 22.408 -16.850 -23.841 1.00 81.31 214 ALA A N 1
ATOM 1657 C CA . ALA A 1 214 ? 23.749 -17.382 -23.604 1.00 81.31 214 ALA A CA 1
ATOM 1658 C C . ALA A 1 214 ? 24.510 -17.756 -24.892 1.00 81.31 214 ALA A C 1
ATOM 1660 O O . ALA A 1 214 ? 25.743 -17.709 -24.891 1.00 81.31 214 ALA A O 1
ATOM 1661 N N . ALA A 1 215 ? 23.788 -18.097 -25.966 1.00 83.81 215 ALA A N 1
ATOM 1662 C CA . ALA A 1 215 ? 24.339 -18.487 -27.264 1.00 83.81 215 ALA A CA 1
ATOM 1663 C C . ALA A 1 215 ? 24.496 -17.315 -28.253 1.00 83.81 215 ALA A C 1
ATOM 1665 O O . ALA A 1 215 ? 25.030 -17.513 -29.342 1.00 83.81 215 ALA A O 1
ATOM 1666 N N . LEU A 1 216 ? 24.030 -16.113 -27.897 1.00 85.50 216 LEU A N 1
ATOM 1667 C CA . LEU A 1 216 ? 24.064 -14.934 -28.763 1.00 85.50 216 LEU A CA 1
ATOM 1668 C C . LEU A 1 216 ? 25.351 -14.117 -28.598 1.00 85.50 216 LEU A C 1
ATOM 1670 O O . LEU A 1 216 ? 25.983 -14.088 -27.538 1.00 85.50 216 LEU A O 1
ATOM 1674 N N . THR A 1 217 ? 25.718 -13.418 -29.667 1.00 81.12 217 THR A N 1
ATOM 1675 C CA . THR A 1 217 ? 26.868 -12.512 -29.758 1.00 81.12 217 THR A CA 1
ATOM 1676 C C . THR A 1 217 ? 26.444 -11.043 -29.635 1.00 81.12 217 THR A C 1
ATOM 1678 O O . THR A 1 217 ? 25.264 -10.708 -29.716 1.00 81.12 217 THR A O 1
ATOM 1681 N N . ALA A 1 218 ? 27.405 -10.130 -29.446 1.00 73.31 218 ALA A N 1
ATOM 1682 C CA . ALA A 1 218 ? 27.147 -8.709 -29.164 1.00 73.31 218 ALA A CA 1
ATOM 1683 C C . ALA A 1 218 ? 26.454 -7.917 -30.302 1.00 73.31 218 ALA A C 1
ATOM 1685 O O . ALA A 1 218 ? 26.107 -6.755 -30.105 1.00 73.31 218 ALA A O 1
ATOM 1686 N N . GLY A 1 219 ? 26.256 -8.519 -31.481 1.00 76.19 219 GLY A N 1
ATOM 1687 C CA . GLY A 1 219 ? 25.518 -7.930 -32.608 1.00 76.19 219 GLY A CA 1
ATOM 1688 C C . GLY A 1 219 ? 24.123 -8.520 -32.833 1.00 76.19 219 GLY A C 1
ATOM 1689 O O . GLY A 1 219 ? 23.386 -8.020 -33.685 1.00 76.19 219 GLY A O 1
ATOM 1690 N N . ASP A 1 220 ? 23.760 -9.569 -32.093 1.00 85.88 220 ASP A N 1
ATOM 1691 C CA . ASP A 1 220 ? 22.464 -10.227 -32.226 1.00 85.88 220 ASP A CA 1
ATOM 1692 C C . ASP A 1 220 ? 21.367 -9.447 -31.499 1.00 85.88 220 ASP A C 1
ATOM 1694 O O . ASP A 1 220 ? 21.615 -8.716 -30.533 1.00 85.88 220 ASP A O 1
ATOM 1698 N N . VAL A 1 221 ? 20.127 -9.622 -31.960 1.00 90.50 221 VAL A N 1
ATOM 1699 C CA . VAL A 1 221 ? 18.962 -8.947 -31.387 1.00 90.50 221 VAL A CA 1
ATOM 1700 C C . VAL A 1 221 ? 17.918 -9.957 -30.947 1.00 90.50 221 VAL A C 1
ATOM 1702 O O . VAL A 1 221 ? 17.496 -10.827 -31.711 1.00 90.50 221 VAL A O 1
ATOM 1705 N N . ILE A 1 222 ? 17.439 -9.792 -29.718 1.00 92.81 222 ILE A N 1
ATOM 1706 C CA . ILE A 1 222 ? 16.246 -10.483 -29.237 1.00 92.81 222 ILE A CA 1
ATOM 1707 C C . ILE A 1 222 ? 15.037 -9.588 -29.501 1.00 92.81 222 ILE A C 1
ATOM 1709 O O . ILE A 1 222 ? 15.021 -8.432 -29.083 1.00 92.81 222 ILE A O 1
ATOM 1713 N N . VAL A 1 223 ? 14.019 -10.120 -30.171 1.00 93.62 223 VAL A N 1
ATOM 1714 C CA . VAL A 1 223 ? 12.746 -9.426 -30.397 1.00 93.62 223 VAL A CA 1
ATOM 1715 C C . VAL A 1 223 ? 11.677 -10.051 -29.511 1.00 93.62 223 VAL A C 1
ATOM 1717 O O . VAL A 1 223 ? 11.463 -11.259 -29.535 1.00 93.62 223 VAL A O 1
ATOM 1720 N N . LEU A 1 224 ? 11.011 -9.230 -28.712 1.00 94.31 224 LEU A N 1
ATOM 1721 C CA . LEU A 1 224 ? 9.898 -9.618 -27.860 1.00 94.31 224 LEU A CA 1
ATOM 1722 C C . LEU A 1 224 ? 8.615 -9.107 -28.512 1.00 94.31 224 LEU A C 1
ATOM 1724 O O . LEU A 1 224 ? 8.316 -7.918 -28.435 1.00 94.31 224 LEU A O 1
ATOM 1728 N N . HIS A 1 225 ? 7.892 -9.997 -29.186 1.00 93.19 225 HIS A N 1
ATOM 1729 C CA . HIS A 1 225 ? 6.570 -9.714 -29.726 1.00 93.19 225 HIS A CA 1
ATOM 1730 C C . HIS A 1 225 ? 5.572 -9.700 -28.584 1.00 93.19 225 HIS A C 1
ATOM 1732 O O . HIS A 1 225 ? 5.223 -10.735 -28.008 1.00 93.19 225 HIS A O 1
ATOM 1738 N N . ASP A 1 226 ? 5.169 -8.492 -28.240 1.00 90.06 226 ASP A N 1
ATOM 1739 C CA . ASP A 1 226 ? 4.197 -8.239 -27.211 1.00 90.06 226 ASP A CA 1
ATOM 1740 C C . ASP A 1 226 ? 2.782 -8.350 -27.763 1.00 90.06 226 ASP A C 1
ATOM 1742 O O . ASP A 1 226 ? 2.524 -8.209 -28.961 1.00 90.06 226 ASP A O 1
ATOM 1746 N N . VAL A 1 227 ? 1.856 -8.608 -26.855 1.00 84.69 227 VAL A N 1
ATOM 1747 C CA . VAL A 1 227 ? 0.424 -8.642 -27.146 1.00 84.69 227 VAL A CA 1
ATOM 1748 C C . VAL A 1 227 ? -0.255 -7.500 -26.409 1.00 84.69 227 VAL A C 1
ATOM 1750 O O . VAL A 1 227 ? 0.270 -6.982 -25.423 1.00 84.69 227 VAL A O 1
ATOM 1753 N N . ASP A 1 228 ? -1.446 -7.116 -26.866 1.00 79.12 228 ASP A N 1
ATOM 1754 C CA . ASP A 1 228 ? -2.282 -6.141 -26.162 1.00 79.12 228 ASP A CA 1
ATOM 1755 C C . ASP A 1 228 ? -2.941 -6.788 -24.926 1.00 79.12 228 ASP A C 1
ATOM 1757 O O . ASP A 1 228 ? -4.153 -6.980 -24.847 1.00 79.12 228 ASP A O 1
ATOM 1761 N N . ASP A 1 229 ? -2.106 -7.212 -23.971 1.00 78.94 229 ASP A N 1
ATOM 1762 C CA . ASP A 1 229 ? -2.501 -7.730 -22.664 1.00 78.94 229 ASP A CA 1
ATOM 1763 C C . ASP A 1 229 ? -2.002 -6.784 -21.565 1.00 78.94 229 ASP A C 1
ATOM 1765 O O . ASP A 1 229 ? -0.807 -6.598 -21.318 1.00 78.94 229 ASP A O 1
ATOM 1769 N N . SER A 1 230 ? -2.962 -6.198 -20.854 1.00 69.62 230 SER A N 1
ATOM 1770 C CA . SER A 1 230 ? -2.706 -5.292 -19.732 1.00 69.62 230 SER A CA 1
ATOM 1771 C C . SER A 1 230 ? -2.096 -5.965 -18.491 1.00 69.62 230 SER A C 1
ATOM 1773 O O . SER A 1 230 ? -1.685 -5.265 -17.564 1.00 69.62 230 SER A O 1
ATOM 1775 N N . THR A 1 231 ? -2.055 -7.300 -18.437 1.00 74.81 231 THR A N 1
ATOM 1776 C CA . THR A 1 231 ? -1.630 -8.073 -17.259 1.00 74.81 231 THR A CA 1
ATOM 1777 C C . THR A 1 231 ? -0.282 -8.762 -17.434 1.00 74.81 231 THR A C 1
ATOM 1779 O O . THR A 1 231 ? 0.548 -8.701 -16.526 1.00 74.81 231 THR A O 1
ATOM 1782 N N . SER A 1 232 ? -0.054 -9.403 -18.582 1.00 85.44 232 SER A N 1
ATOM 1783 C CA . SER A 1 232 ? 1.150 -10.186 -18.871 1.00 85.44 232 SER A CA 1
ATOM 1784 C C . SER A 1 232 ? 1.758 -9.776 -20.210 1.00 85.44 232 SER A C 1
ATOM 1786 O O . SER A 1 232 ? 1.658 -10.502 -21.193 1.00 85.44 232 SER A O 1
ATOM 1788 N N . SER A 1 233 ? 2.398 -8.609 -20.226 1.00 90.12 233 SER A N 1
ATOM 1789 C CA . SER A 1 233 ? 3.071 -8.049 -21.401 1.00 90.12 233 SER A CA 1
ATOM 1790 C C . SER A 1 233 ? 4.550 -7.783 -21.143 1.00 90.12 233 SER A C 1
ATOM 1792 O O . SER A 1 233 ? 4.972 -7.492 -20.017 1.00 90.12 233 SER A O 1
ATOM 1794 N N . PHE A 1 234 ? 5.355 -7.852 -22.200 1.00 91.38 234 PHE A N 1
ATOM 1795 C CA . PHE A 1 234 ? 6.777 -7.515 -22.151 1.00 91.38 234 PHE A CA 1
ATOM 1796 C C . PHE A 1 234 ? 6.993 -6.036 -21.817 1.00 91.38 234 PHE A C 1
ATOM 1798 O O . PHE A 1 234 ? 7.842 -5.722 -20.980 1.00 91.38 234 PHE A O 1
ATOM 1805 N N . VAL A 1 235 ? 6.196 -5.130 -22.391 1.00 89.62 235 VAL A N 1
ATOM 1806 C CA . VAL A 1 235 ? 6.194 -3.698 -22.065 1.00 89.62 235 VAL A CA 1
ATOM 1807 C C . VAL A 1 235 ? 5.848 -3.489 -20.594 1.00 89.62 235 VAL A C 1
ATOM 1809 O O . VAL A 1 235 ? 6.541 -2.732 -19.915 1.00 89.62 235 VAL A O 1
ATOM 1812 N N . GLY A 1 236 ? 4.820 -4.170 -20.078 1.00 85.31 236 GLY A N 1
ATOM 1813 C CA . GLY A 1 236 ? 4.422 -4.058 -18.673 1.00 85.31 236 GLY A CA 1
ATOM 1814 C C . GLY A 1 236 ? 5.484 -4.576 -17.699 1.00 85.31 236 GLY A C 1
ATOM 1815 O O . GLY A 1 236 ? 5.653 -4.024 -16.613 1.00 85.31 236 GLY A O 1
ATOM 1816 N N . ALA A 1 237 ? 6.218 -5.616 -18.092 1.00 88.69 237 ALA A N 1
ATOM 1817 C CA . ALA A 1 237 ? 7.210 -6.275 -17.251 1.00 88.69 237 ALA A CA 1
ATOM 1818 C C . ALA A 1 237 ? 8.597 -5.618 -17.282 1.00 88.69 237 ALA A C 1
ATOM 1820 O O . ALA A 1 237 ? 9.274 -5.576 -16.254 1.00 88.69 237 ALA A O 1
ATOM 1821 N N . PHE A 1 238 ? 9.027 -5.114 -18.439 1.00 90.31 238 PHE A N 1
ATOM 1822 C CA . PHE A 1 238 ? 10.391 -4.616 -18.646 1.00 90.31 238 PHE A CA 1
ATOM 1823 C C . PHE A 1 238 ? 10.466 -3.124 -18.978 1.00 90.31 238 PHE A C 1
ATOM 1825 O O . PHE A 1 238 ? 11.501 -2.498 -18.737 1.00 90.31 238 PHE A O 1
ATOM 1832 N N . GLY A 1 239 ? 9.404 -2.534 -19.533 1.00 88.25 239 GLY A N 1
ATOM 1833 C CA . GLY A 1 239 ? 9.424 -1.159 -20.026 1.00 88.25 239 GLY A CA 1
ATOM 1834 C C . GLY A 1 239 ? 10.595 -0.919 -20.984 1.00 88.25 239 GLY A C 1
ATOM 1835 O O . GLY A 1 239 ? 10.810 -1.673 -21.929 1.00 88.25 239 GLY A O 1
ATOM 1836 N N . THR A 1 240 ? 11.383 0.125 -20.728 1.00 88.19 240 THR A N 1
ATOM 1837 C CA . THR A 1 240 ? 12.581 0.469 -21.515 1.00 88.19 240 THR A CA 1
ATOM 1838 C C . THR A 1 240 ? 13.851 -0.268 -21.071 1.00 88.19 240 THR A C 1
ATOM 1840 O O . THR A 1 240 ? 14.903 -0.055 -21.663 1.00 88.19 240 THR A O 1
ATOM 1843 N N . PHE A 1 241 ? 13.777 -1.132 -20.052 1.00 90.94 241 PHE A N 1
ATOM 1844 C CA . PHE A 1 241 ? 14.931 -1.785 -19.416 1.00 90.94 241 PHE A CA 1
ATOM 1845 C C . PHE A 1 241 ? 15.111 -3.258 -19.822 1.00 90.94 241 PHE A C 1
ATOM 1847 O O . PHE A 1 241 ? 15.819 -4.006 -19.151 1.00 90.94 241 PHE A O 1
ATOM 1854 N N . ALA A 1 242 ? 14.487 -3.710 -20.914 1.00 92.06 242 ALA A N 1
ATOM 1855 C CA . ALA A 1 242 ? 14.541 -5.114 -21.336 1.00 92.06 242 ALA A CA 1
ATOM 1856 C C . ALA A 1 242 ? 15.974 -5.620 -21.5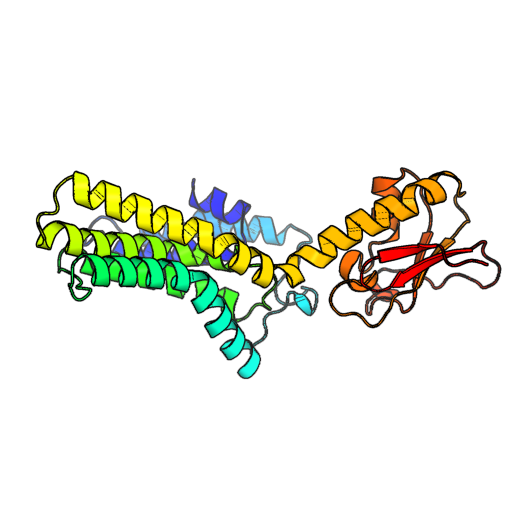81 1.00 92.06 242 ALA A C 1
ATOM 1858 O O . ALA A 1 242 ? 16.340 -6.693 -21.097 1.00 92.06 242 ALA A O 1
ATOM 1859 N N . SER A 1 243 ? 16.805 -4.826 -22.265 1.00 91.56 243 SER A N 1
ATOM 1860 C CA . SER A 1 243 ? 18.218 -5.156 -22.503 1.00 91.56 243 SER A CA 1
ATOM 1861 C C . SER A 1 243 ? 19.006 -5.267 -21.197 1.00 91.56 243 SER A C 1
ATOM 1863 O O . SER A 1 243 ? 19.787 -6.200 -21.022 1.00 91.56 243 SER A O 1
ATOM 1865 N N . ASP A 1 244 ? 18.760 -4.362 -20.246 1.00 92.06 244 ASP A N 1
ATOM 1866 C CA . ASP A 1 244 ? 19.408 -4.396 -18.934 1.00 92.06 244 ASP A CA 1
ATOM 1867 C C . ASP A 1 244 ? 18.992 -5.627 -18.130 1.00 92.06 244 ASP A C 1
ATOM 1869 O O . ASP A 1 244 ? 19.841 -6.274 -17.522 1.00 92.06 244 ASP A O 1
ATOM 1873 N N . ALA A 1 245 ? 17.710 -5.992 -18.166 1.00 92.19 245 ALA A N 1
ATOM 1874 C CA . ALA A 1 245 ? 17.198 -7.174 -17.483 1.00 92.19 245 ALA A CA 1
ATOM 1875 C C . ALA A 1 245 ? 17.830 -8.466 -18.026 1.00 92.19 245 ALA A C 1
ATOM 1877 O O . ALA A 1 245 ? 18.286 -9.306 -17.247 1.00 92.19 245 ALA A O 1
ATOM 1878 N N . VAL A 1 246 ? 17.922 -8.611 -19.353 1.00 91.38 246 VAL A N 1
ATOM 1879 C CA . VAL A 1 246 ? 18.591 -9.764 -19.978 1.00 91.38 246 VAL A CA 1
ATOM 1880 C C . VAL A 1 246 ? 20.084 -9.765 -19.665 1.00 91.38 246 VAL A C 1
ATOM 1882 O O . VAL A 1 246 ? 20.623 -10.822 -19.332 1.00 91.38 246 VAL A O 1
ATOM 1885 N N . ARG A 1 247 ? 20.749 -8.605 -19.695 1.00 91.19 247 ARG A N 1
ATOM 1886 C CA . ARG A 1 247 ? 22.168 -8.483 -19.336 1.00 91.19 247 ARG A CA 1
ATOM 1887 C C . ARG A 1 247 ? 22.433 -8.884 -17.891 1.00 91.19 247 ARG A C 1
ATOM 1889 O O . ARG A 1 247 ? 23.363 -9.642 -17.641 1.00 91.19 247 ARG A O 1
ATOM 1896 N N . LEU A 1 248 ? 21.611 -8.416 -16.955 1.00 91.50 248 LEU A N 1
ATOM 1897 C CA . LEU A 1 248 ? 21.721 -8.760 -15.536 1.00 91.50 248 LEU A CA 1
ATOM 1898 C C . LEU A 1 248 ? 21.500 -10.253 -15.288 1.00 91.50 248 LEU A C 1
ATOM 1900 O O . LEU A 1 248 ? 22.170 -10.827 -14.436 1.00 91.50 248 LEU A O 1
ATOM 1904 N N . ARG A 1 249 ? 20.579 -10.886 -16.025 1.00 91.50 249 ARG A N 1
ATOM 1905 C CA . ARG A 1 249 ? 20.274 -12.311 -15.854 1.00 91.50 249 ARG A CA 1
ATOM 1906 C C . ARG A 1 249 ? 21.297 -13.231 -16.516 1.00 91.50 249 ARG A C 1
ATOM 1908 O O . ARG A 1 249 ? 21.735 -14.188 -15.897 1.00 91.50 249 ARG A O 1
ATOM 1915 N N . SER A 1 250 ? 21.636 -12.964 -17.774 1.00 89.00 250 SER A N 1
ATOM 1916 C CA . SER A 1 250 ? 22.453 -13.857 -18.609 1.00 89.00 250 SER A CA 1
ATOM 1917 C C . SER A 1 250 ? 23.946 -13.517 -18.609 1.00 89.00 250 SER A C 1
ATOM 1919 O O . SER A 1 250 ? 24.752 -14.283 -19.133 1.00 89.00 250 SER A O 1
ATOM 1921 N N . GLY A 1 251 ? 24.328 -12.339 -18.103 1.00 87.81 251 GLY A N 1
ATOM 1922 C CA . GLY A 1 251 ? 25.684 -11.797 -18.222 1.00 87.81 251 GLY A CA 1
ATOM 1923 C C . GLY A 1 251 ? 26.064 -11.358 -19.642 1.00 87.81 251 GLY A C 1
ATOM 1924 O O . GLY A 1 251 ? 27.191 -10.919 -19.869 1.00 87.81 251 GLY A O 1
ATOM 1925 N N . ARG A 1 252 ? 25.153 -11.465 -20.620 1.00 86.88 252 ARG A N 1
ATOM 1926 C CA . ARG A 1 252 ? 25.413 -11.133 -22.025 1.00 86.88 252 ARG A CA 1
ATOM 1927 C C . ARG A 1 252 ? 24.883 -9.752 -22.377 1.00 86.88 252 ARG A C 1
ATOM 1929 O O . ARG A 1 252 ? 23.751 -9.400 -22.062 1.00 86.88 252 ARG A O 1
ATOM 1936 N N . ASN A 1 253 ? 25.701 -8.975 -23.080 1.00 88.38 253 ASN A N 1
ATOM 1937 C CA . ASN A 1 253 ? 25.297 -7.676 -23.601 1.00 88.38 253 ASN A CA 1
ATOM 1938 C C . ASN A 1 253 ? 24.617 -7.856 -24.967 1.00 88.38 253 ASN A C 1
ATOM 1940 O O . ASN A 1 253 ? 25.266 -7.730 -26.002 1.00 88.38 253 ASN A O 1
ATOM 1944 N N . VAL A 1 254 ? 23.333 -8.216 -24.945 1.00 88.69 254 VAL A N 1
ATOM 1945 C CA . VAL A 1 254 ? 22.499 -8.424 -26.140 1.00 88.69 254 VAL A CA 1
ATOM 1946 C C . VAL A 1 254 ? 21.441 -7.330 -26.196 1.00 88.69 254 VAL A C 1
ATOM 1948 O O . VAL A 1 254 ? 20.846 -6.985 -25.172 1.00 88.69 254 VAL A O 1
ATOM 1951 N N . PHE A 1 255 ? 21.195 -6.781 -27.384 1.00 90.94 255 PHE A N 1
ATOM 1952 C CA . PHE A 1 255 ? 20.134 -5.798 -27.561 1.00 90.94 255 PHE A CA 1
ATOM 1953 C C . PHE A 1 255 ? 18.766 -6.487 -27.599 1.00 90.94 255 PHE A C 1
ATOM 1955 O O . PHE A 1 255 ? 18.562 -7.453 -28.337 1.00 90.94 255 PHE A O 1
ATOM 1962 N N . VAL A 1 256 ? 17.818 -5.977 -26.813 1.00 92.31 256 VAL A N 1
ATOM 1963 C CA . VAL A 1 256 ? 16.452 -6.496 -26.737 1.00 92.31 256 VAL A CA 1
ATOM 1964 C C . VAL A 1 256 ? 15.480 -5.424 -27.213 1.00 92.31 256 VAL A C 1
ATOM 1966 O O . VAL A 1 256 ? 15.436 -4.319 -26.671 1.00 92.31 256 VAL A O 1
ATOM 1969 N N . TRP A 1 257 ? 14.680 -5.764 -28.218 1.00 93.75 257 TRP A N 1
ATOM 1970 C CA . TRP A 1 257 ? 13.630 -4.915 -28.765 1.00 93.75 257 TRP A CA 1
ATOM 1971 C C . TRP A 1 257 ? 12.257 -5.471 -28.401 1.00 93.75 257 TRP A C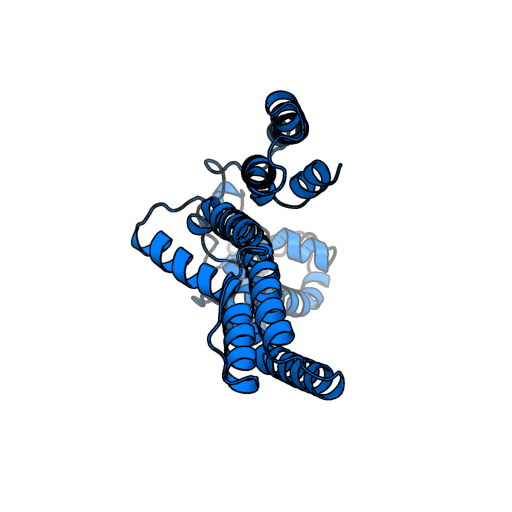 1
ATOM 1973 O O . TRP A 1 257 ? 12.018 -6.659 -28.585 1.00 93.75 257 TRP A O 1
ATOM 1983 N N . ILE A 1 258 ? 11.349 -4.619 -27.924 1.00 93.81 258 ILE A N 1
ATOM 1984 C CA . ILE A 1 258 ? 9.945 -4.987 -27.704 1.00 93.81 258 ILE A CA 1
ATOM 1985 C C . ILE A 1 258 ? 9.110 -4.422 -28.851 1.00 93.81 258 ILE A C 1
ATOM 1987 O O . ILE A 1 258 ? 9.270 -3.253 -29.210 1.00 93.81 258 ILE A O 1
ATOM 1991 N N . ASP A 1 259 ? 8.236 -5.246 -29.417 1.00 91.75 259 ASP A N 1
ATOM 1992 C CA . ASP A 1 259 ? 7.346 -4.886 -30.514 1.00 91.75 259 ASP A CA 1
ATOM 1993 C C . ASP A 1 259 ? 5.886 -5.224 -30.163 1.00 91.75 259 ASP A C 1
ATOM 1995 O O . ASP A 1 259 ? 5.587 -6.405 -30.008 1.00 91.75 259 ASP A O 1
ATOM 1999 N N . PRO A 1 260 ? 4.972 -4.241 -30.050 1.00 91.12 260 PRO A N 1
ATOM 2000 C CA . PRO A 1 260 ? 5.200 -2.803 -30.213 1.00 91.12 260 PRO A CA 1
ATOM 2001 C C . PRO A 1 260 ? 6.061 -2.191 -29.085 1.00 91.12 260 PRO A C 1
ATOM 2003 O O . PRO A 1 260 ? 6.034 -2.664 -27.949 1.00 91.12 260 PRO A O 1
ATOM 2006 N N . PRO A 1 261 ? 6.818 -1.110 -29.362 1.00 89.25 261 PRO A N 1
ATOM 2007 C CA . PRO A 1 261 ? 7.724 -0.525 -28.378 1.00 89.25 261 PRO A CA 1
ATOM 2008 C C . PRO A 1 261 ? 6.996 0.268 -27.275 1.00 89.25 261 PRO A C 1
ATOM 2010 O O . PRO A 1 261 ? 5.942 0.863 -27.524 1.00 89.25 261 PRO A O 1
ATOM 2013 N N . PRO A 1 262 ? 7.585 0.373 -26.065 1.00 86.62 262 PRO A N 1
ATOM 2014 C CA . PRO A 1 262 ? 7.042 1.187 -24.975 1.00 86.62 262 PRO A CA 1
ATOM 2015 C C . PRO A 1 262 ? 7.017 2.673 -25.356 1.00 86.62 262 PRO A C 1
ATOM 2017 O O . PRO A 1 262 ? 7.944 3.146 -26.000 1.00 86.62 262 PRO A O 1
ATOM 2020 N N . ARG A 1 263 ? 6.012 3.446 -24.917 1.00 84.12 263 ARG A N 1
ATOM 2021 C CA . ARG A 1 263 ? 5.791 4.850 -25.351 1.00 84.12 263 ARG A CA 1
ATOM 2022 C C . ARG A 1 263 ? 7.038 5.747 -25.301 1.00 84.12 263 ARG A C 1
ATOM 2024 O O . ARG A 1 263 ? 7.284 6.496 -26.242 1.00 84.12 263 ARG A O 1
ATOM 2031 N N . ASP A 1 264 ? 7.847 5.614 -24.253 1.00 81.75 264 ASP A N 1
ATOM 2032 C CA . ASP A 1 264 ? 9.003 6.481 -23.991 1.00 81.75 264 ASP A CA 1
ATOM 2033 C C . ASP A 1 264 ? 10.324 5.943 -24.581 1.00 81.75 264 ASP A C 1
ATOM 2035 O O . ASP A 1 264 ? 11.406 6.421 -24.238 1.00 81.75 264 ASP A O 1
ATOM 2039 N N . TRP A 1 265 ? 10.272 4.960 -25.493 1.00 83.50 265 TRP A N 1
ATOM 2040 C CA . TRP A 1 265 ? 11.463 4.292 -26.038 1.00 83.50 265 TRP A CA 1
ATOM 2041 C C . TRP A 1 265 ? 12.487 5.254 -26.657 1.00 83.50 265 TRP A C 1
ATOM 2043 O O . TRP A 1 265 ? 13.691 5.046 -26.516 1.00 83.50 265 TRP A O 1
ATOM 2053 N N . ARG A 1 266 ? 12.021 6.331 -27.306 1.00 83.81 266 ARG A N 1
ATOM 2054 C CA . ARG A 1 266 ? 12.893 7.355 -27.910 1.00 83.81 266 ARG A CA 1
ATOM 2055 C C . ARG A 1 266 ? 13.639 8.170 -26.859 1.00 83.81 266 ARG A C 1
ATOM 2057 O O . ARG A 1 266 ? 14.816 8.456 -27.044 1.00 83.81 266 ARG A O 1
ATOM 2064 N N . LEU A 1 267 ? 12.963 8.524 -25.766 1.00 79.44 267 LEU A N 1
ATOM 2065 C CA . LEU A 1 267 ? 13.561 9.259 -24.647 1.00 79.44 267 LEU A CA 1
ATOM 2066 C C . LEU A 1 267 ? 14.588 8.394 -23.910 1.00 79.44 267 LEU A C 1
ATOM 2068 O O . LEU A 1 267 ? 15.600 8.904 -23.445 1.00 79.44 267 LEU A O 1
ATOM 2072 N N . ALA A 1 268 ? 14.364 7.079 -23.881 1.00 77.50 268 ALA A N 1
ATOM 2073 C CA . ALA A 1 268 ? 15.325 6.098 -23.386 1.00 77.50 268 ALA A CA 1
ATOM 2074 C C . ALA A 1 268 ? 16.492 5.819 -24.360 1.00 77.50 268 ALA A C 1
ATOM 2076 O O . ALA A 1 268 ? 17.335 4.973 -24.074 1.00 77.50 268 ALA A O 1
ATOM 2077 N N . GLY A 1 269 ? 16.549 6.491 -25.517 1.00 81.94 269 GLY A N 1
ATOM 2078 C CA . GLY A 1 269 ? 17.626 6.331 -26.499 1.00 81.94 269 GLY A CA 1
ATOM 2079 C C . GLY A 1 269 ? 17.617 4.994 -27.250 1.00 81.94 269 GLY A C 1
ATOM 2080 O O . GLY A 1 269 ? 18.599 4.668 -27.920 1.00 81.94 269 GLY A O 1
ATOM 2081 N N . LEU A 1 270 ? 16.531 4.218 -27.168 1.00 85.81 270 LEU A N 1
ATOM 2082 C CA . LEU A 1 270 ? 16.399 2.951 -27.887 1.00 85.81 270 LEU A CA 1
ATOM 2083 C C . LEU A 1 270 ? 16.257 3.214 -29.393 1.00 85.81 270 LEU A C 1
ATOM 2085 O O . LEU A 1 270 ? 15.736 4.248 -29.811 1.00 85.81 270 LEU A O 1
ATOM 2089 N N . ARG A 1 271 ? 16.711 2.275 -30.227 1.00 85.94 271 ARG A N 1
ATOM 2090 C CA . ARG A 1 271 ? 16.582 2.344 -31.691 1.00 85.94 271 ARG A CA 1
ATOM 2091 C C . ARG A 1 271 ? 15.963 1.060 -32.213 1.00 85.94 271 ARG A C 1
ATOM 2093 O O . ARG A 1 271 ? 16.302 -0.019 -31.739 1.00 85.94 271 ARG A O 1
ATOM 2100 N N . ARG A 1 272 ? 15.069 1.184 -33.196 1.00 86.62 272 ARG A N 1
ATOM 2101 C CA . ARG A 1 272 ? 14.478 0.015 -33.849 1.00 86.62 272 ARG A CA 1
ATOM 2102 C C . ARG A 1 272 ? 15.592 -0.792 -34.534 1.00 86.62 272 ARG A C 1
ATOM 2104 O O . ARG A 1 272 ? 16.429 -0.175 -35.200 1.00 86.62 272 ARG A O 1
ATOM 2111 N N . PRO A 1 273 ? 15.616 -2.125 -34.384 1.00 86.25 273 PRO A N 1
ATOM 2112 C CA . PRO A 1 273 ? 16.597 -2.957 -35.064 1.00 86.25 273 PRO A CA 1
ATOM 2113 C C . PRO A 1 273 ? 16.436 -2.888 -36.590 1.00 86.25 273 PRO A C 1
ATOM 2115 O O . PRO A 1 273 ? 15.339 -2.653 -37.105 1.00 86.25 273 PRO A O 1
ATOM 2118 N N . GLY A 1 274 ? 17.546 -3.058 -37.309 1.00 79.44 274 GLY A N 1
ATOM 2119 C CA . GLY A 1 274 ? 17.568 -3.073 -38.774 1.00 79.44 274 GLY A CA 1
ATOM 2120 C C . GLY A 1 274 ? 17.147 -4.433 -39.334 1.00 79.44 274 GLY A C 1
ATOM 2121 O O . GLY A 1 274 ? 17.374 -5.451 -38.692 1.00 79.44 274 GLY A O 1
ATOM 2122 N N . ALA A 1 275 ? 16.596 -4.460 -40.552 1.00 72.44 275 ALA A N 1
ATOM 2123 C CA . ALA A 1 275 ? 16.049 -5.675 -41.178 1.00 72.44 275 ALA A CA 1
ATOM 2124 C C . ALA A 1 275 ? 17.060 -6.829 -41.372 1.00 72.44 275 ALA A C 1
ATOM 2126 O O . ALA A 1 275 ? 16.652 -7.972 -41.541 1.00 72.44 275 ALA A O 1
ATOM 2127 N N . ASN A 1 276 ? 18.366 -6.537 -41.334 1.00 66.94 276 ASN A N 1
ATOM 2128 C CA . ASN A 1 276 ? 19.442 -7.501 -41.592 1.00 66.94 276 ASN A CA 1
ATOM 2129 C C . ASN A 1 276 ? 20.105 -8.041 -40.310 1.00 66.94 276 ASN A C 1
ATOM 2131 O O . ASN A 1 276 ? 21.160 -8.670 -40.388 1.00 66.94 276 ASN A O 1
ATOM 2135 N N . GLN A 1 277 ? 19.559 -7.756 -39.125 1.00 74.75 277 GLN A N 1
ATOM 2136 C CA . GLN A 1 277 ? 20.110 -8.270 -37.870 1.00 74.75 277 GLN A CA 1
ATOM 2137 C C . GLN A 1 277 ? 19.611 -9.699 -37.612 1.00 74.75 277 GLN A C 1
ATOM 2139 O O . GLN A 1 277 ? 18.473 -10.048 -37.909 1.00 74.75 277 GLN A O 1
ATOM 2144 N N . SER A 1 278 ? 20.466 -10.562 -37.062 1.00 66.50 278 SER A N 1
ATOM 2145 C CA . SER A 1 278 ? 20.044 -11.902 -36.652 1.00 66.50 278 SER A CA 1
ATOM 2146 C C . SER A 1 278 ? 19.077 -11.794 -35.476 1.00 66.50 278 SER A C 1
ATOM 2148 O O . SER A 1 278 ? 19.449 -11.349 -34.390 1.00 66.50 278 SER A O 1
ATOM 2150 N N . HIS A 1 279 ? 17.831 -12.216 -35.701 1.00 78.94 279 HIS A N 1
ATOM 2151 C CA . HIS A 1 279 ? 16.770 -12.138 -34.702 1.00 78.94 279 HIS A CA 1
ATOM 2152 C C . HIS A 1 279 ? 16.494 -13.500 -34.059 1.00 78.94 279 HIS A C 1
ATOM 2154 O O . HIS A 1 279 ? 16.323 -14.512 -34.756 1.00 78.94 279 HIS A O 1
ATOM 2160 N N . VAL A 1 280 ? 16.424 -13.523 -32.728 1.00 90.00 280 VAL A N 1
ATOM 2161 C CA . VAL A 1 280 ? 15.689 -14.548 -31.975 1.00 90.00 280 VAL A CA 1
ATOM 2162 C C . VAL A 1 280 ? 14.434 -13.887 -31.436 1.00 90.00 280 VAL A C 1
ATOM 2164 O O . VAL A 1 280 ? 14.520 -12.891 -30.723 1.00 90.00 280 VAL A O 1
ATOM 2167 N N . ALA A 1 281 ? 13.276 -14.428 -31.791 1.00 91.94 281 ALA A N 1
ATOM 2168 C CA . ALA A 1 281 ? 11.996 -13.847 -31.433 1.00 91.94 281 ALA A CA 1
ATOM 2169 C C . ALA A 1 281 ? 11.301 -14.659 -30.334 1.00 91.94 281 ALA A C 1
ATOM 2171 O O . ALA A 1 281 ? 11.330 -15.894 -30.338 1.00 91.94 281 ALA A O 1
ATOM 2172 N N . PHE A 1 282 ? 10.655 -13.960 -29.407 1.00 94.19 282 PHE A N 1
ATOM 2173 C CA . PHE A 1 282 ? 9.792 -14.535 -28.383 1.00 94.19 282 PHE A CA 1
ATOM 2174 C C . PHE A 1 282 ? 8.425 -13.875 -28.444 1.00 94.19 282 PHE A C 1
ATOM 2176 O O . PHE A 1 282 ? 8.329 -12.672 -28.654 1.00 94.19 282 PHE A O 1
ATOM 2183 N N . GLY A 1 283 ? 7.382 -14.671 -28.257 1.00 92.38 283 GLY A N 1
ATOM 2184 C CA . GLY A 1 283 ? 6.006 -14.220 -28.148 1.00 92.38 283 GLY A CA 1
ATOM 2185 C C . GLY A 1 283 ? 5.453 -14.527 -26.766 1.00 92.38 283 GLY A C 1
ATOM 2186 O O . GLY A 1 283 ? 6.021 -15.321 -26.005 1.00 92.38 283 GLY A O 1
ATOM 2187 N N . VAL A 1 284 ? 4.326 -13.902 -26.455 1.00 92.25 284 VAL A N 1
ATOM 2188 C CA . VAL A 1 284 ? 3.536 -14.200 -25.265 1.00 92.25 284 VAL A CA 1
ATOM 2189 C C . VAL A 1 284 ? 2.130 -14.635 -25.667 1.00 92.25 284 VAL A C 1
ATOM 2191 O O . VAL A 1 284 ? 1.497 -14.026 -26.520 1.00 92.25 284 VAL A O 1
ATOM 2194 N N . ASP A 1 285 ? 1.640 -15.707 -25.047 1.00 88.50 285 ASP A N 1
ATOM 2195 C CA . ASP A 1 285 ? 0.243 -16.137 -25.139 1.00 88.50 285 ASP A CA 1
ATOM 2196 C C . ASP A 1 285 ? -0.226 -16.584 -23.755 1.00 88.50 285 ASP A C 1
ATOM 2198 O O . ASP A 1 285 ? 0.430 -17.395 -23.091 1.00 88.50 285 ASP A O 1
ATOM 2202 N N . LYS A 1 286 ? -1.344 -16.017 -23.286 1.00 84.12 286 LYS A N 1
ATOM 2203 C CA . LYS A 1 286 ? -1.940 -16.299 -21.964 1.00 84.12 286 LYS A CA 1
ATOM 2204 C C . LYS A 1 286 ? -0.906 -16.279 -20.823 1.00 84.12 286 LYS A C 1
ATOM 2206 O O . LYS A 1 286 ? -0.879 -17.165 -19.966 1.00 84.12 286 LYS A O 1
ATOM 2211 N N . GLY A 1 287 ? -0.006 -15.293 -20.845 1.00 83.25 287 GLY A N 1
ATOM 2212 C CA . GLY A 1 287 ? 1.053 -15.105 -19.847 1.00 83.25 287 GLY A CA 1
ATOM 2213 C C . GLY A 1 287 ? 2.198 -16.126 -19.877 1.00 83.25 287 GLY A C 1
ATOM 2214 O O . GLY A 1 287 ? 3.038 -16.127 -18.964 1.00 83.25 287 GLY A O 1
ATOM 2215 N N . ARG A 1 288 ? 2.259 -16.986 -20.903 1.00 88.81 288 ARG A N 1
ATOM 2216 C CA . ARG A 1 288 ? 3.379 -17.893 -21.183 1.00 88.81 288 ARG A CA 1
ATOM 2217 C C . ARG A 1 288 ? 4.254 -17.318 -22.286 1.00 88.81 288 ARG A C 1
ATOM 2219 O O . ARG A 1 288 ? 3.745 -16.876 -23.308 1.00 88.81 288 ARG A O 1
ATOM 2226 N N . VAL A 1 289 ? 5.565 -17.375 -22.076 1.00 92.44 289 VAL A N 1
ATOM 2227 C CA . VAL A 1 289 ? 6.559 -16.945 -23.062 1.00 92.44 289 VAL A CA 1
ATOM 2228 C C . VAL A 1 289 ? 7.009 -18.146 -23.877 1.00 92.44 289 VAL A C 1
ATOM 2230 O O . VAL A 1 289 ? 7.339 -19.191 -23.315 1.00 92.44 289 VAL A O 1
ATOM 2233 N N . PHE A 1 290 ? 7.026 -17.997 -25.196 1.00 92.19 290 PHE A N 1
ATOM 2234 C CA . PHE A 1 290 ? 7.470 -19.029 -26.126 1.00 92.19 290 PHE A CA 1
ATOM 2235 C C . PHE A 1 290 ? 8.382 -18.431 -27.193 1.00 92.19 290 PHE A C 1
ATOM 2237 O O . PHE A 1 290 ? 8.311 -17.244 -27.501 1.00 92.19 290 PHE A O 1
ATOM 2244 N N . ARG A 1 291 ? 9.263 -19.256 -27.757 1.00 92.69 291 ARG A N 1
ATOM 2245 C CA . ARG A 1 291 ? 10.104 -18.855 -28.885 1.00 92.69 291 ARG A CA 1
ATOM 2246 C C . ARG A 1 291 ? 9.272 -18.890 -30.164 1.00 92.69 291 ARG A C 1
ATOM 2248 O O . ARG A 1 291 ? 8.619 -19.895 -30.434 1.00 92.69 291 ARG A O 1
ATOM 2255 N N . VAL A 1 292 ? 9.327 -17.824 -30.952 1.00 88.31 292 VAL A N 1
ATOM 2256 C CA . VAL A 1 292 ? 8.694 -17.773 -32.272 1.00 88.31 292 VAL A CA 1
ATOM 2257 C C . VAL A 1 292 ? 9.620 -18.488 -33.267 1.00 88.31 292 VAL A C 1
ATOM 2259 O O . VAL A 1 292 ? 10.812 -18.156 -33.324 1.00 88.31 292 VAL A O 1
ATOM 2262 N N . PRO A 1 293 ? 9.130 -19.506 -33.999 1.00 78.31 293 PRO A N 1
ATOM 2263 C CA . PRO A 1 293 ? 9.886 -20.122 -35.085 1.00 78.31 293 PRO A CA 1
ATOM 2264 C C . PRO A 1 293 ? 10.234 -19.074 -36.146 1.00 78.31 293 PRO A C 1
ATOM 2266 O O . PRO A 1 293 ? 9.453 -18.153 -36.372 1.00 78.31 293 PRO A O 1
ATOM 2269 N N . ARG A 1 294 ? 11.411 -19.205 -36.764 1.00 64.38 294 ARG A N 1
ATOM 2270 C CA . ARG A 1 294 ? 11.760 -18.395 -37.937 1.00 64.38 294 ARG A CA 1
ATOM 2271 C C . ARG A 1 294 ? 10.955 -18.831 -39.151 1.00 64.38 294 ARG A C 1
ATOM 2273 O O . ARG A 1 294 ? 10.718 -20.054 -39.258 1.00 64.38 294 ARG A O 1
#

Secondary structure (DSSP, 8-state):
-HHHHHHHH-GGGGGHHHHHHHHHHHHSTT-S-HHHHHHHHHHHHHHHHHHHHTS-PPPTTTS-GGGS----HHHHHHHHHHHHHHHHHHHHHHHHHHHHHHT------HHHHHHHHHHHHHHHHHHHHHTTS----THHHHHHHHHHHHHHHHHHHHHHHHHT--HHHHHHHHHHHHHHHHHTHHHHHHHHHHHHHHHHHHHHHHHHHHHHHTT--TT-EEEEE--S-SSS-HHHHHTT-HHHHHHHHHS---EEEEESPPTTTTTTT--PPPTTS-EEEEEEETTEEEEEP-

Sequence (294 aa):
MFLAAALGSKEEAIVLPVILLAWHRLLLERAGNPWRVAAHLATPLVAYLVLRFHTGAFTPASAPSYYQFSFAPLSVLRNLFEYADRGATLFGIALLLTAAAYRLKPAIDDRHRRLIEACAVWFVGGYVLTVFLPIRSSLYAVFPSIGAAIGCGAIVETMVMRVGAQRAHLVRLGAVMAAVLLSLVPIYRARNGRYVEPARFSERALRTIEPYAAALTAGDVIVLHDVDDSTSSFVGAFGTFASDAVRLRSGRNVFVWIDPPPRDWRLAGLRRPGANQSHVAFGVDKGRVFRVPR

pLDDT: mean 86.12, std 7.13, range [61.53, 95.62]

Foldseek 3Di:
DVLLVVLVPDVLSLLVLVLVLLLCVLPVPPPDDSVVSSVVSVVSNVVSVVVVVPDPDDDLVRDDPQFHFAPPPVLLVVLVVVLCCLQAVLLVVLLVLLCVLLVHDQDDDPVCPSVLVSLVSQLCSLVVRRSRHHDQDSVSSPRSSVSNVSNSVNSSVVSCVVSVDDPVSVVVSVVVSVVVVVVCVVVVCVVCLQNCQLVVLLVQQLVQCQVVLLVDDLQAEEEEEFDPDSRQTPCSNQPLNNQVSNCVRNVHNHHYHYVVHHPCNVVSVHDDDDPPHHYFYWYDDPSHIDTDDD

Radius of gyration: 25.36 Å; chains: 1; bounding box: 51×45×74 Å